Protein AF-A0A3A9KKG0-F1 (afdb_monomer)

Structure (mmCIF, N/CA/C/O backbone):
data_AF-A0A3A9KKG0-F1
#
_entry.id   AF-A0A3A9KKG0-F1
#
loop_
_atom_site.group_PDB
_atom_site.id
_atom_site.type_symbol
_atom_site.label_atom_id
_atom_site.label_alt_id
_atom_site.label_comp_id
_atom_site.label_asym_id
_atom_site.label_entity_id
_atom_site.label_seq_id
_atom_site.pdbx_PDB_ins_code
_atom_site.Cartn_x
_atom_site.Cartn_y
_atom_site.Cartn_z
_atom_site.occupancy
_atom_site.B_iso_or_equiv
_atom_site.auth_seq_id
_atom_site.auth_comp_id
_atom_site.auth_asym_id
_atom_site.auth_atom_id
_atom_site.pdbx_PDB_model_num
ATOM 1 N N . MET A 1 1 ? -7.491 8.968 19.719 1.00 45.66 1 MET A N 1
ATOM 2 C CA . MET A 1 1 ? -8.400 8.413 18.692 1.00 45.66 1 MET A CA 1
ATOM 3 C C . MET A 1 1 ? -7.576 7.545 17.746 1.00 45.66 1 MET A C 1
ATOM 5 O O . MET A 1 1 ? -6.371 7.737 17.734 1.00 45.66 1 MET A O 1
ATOM 9 N N . PHE A 1 2 ? -8.155 6.559 17.050 1.00 56.44 2 PHE A N 1
ATOM 10 C CA . PHE A 1 2 ? -7.453 5.976 15.894 1.00 56.44 2 PHE A CA 1
ATOM 11 C C . PHE A 1 2 ? -7.764 6.881 14.715 1.00 56.44 2 PHE A C 1
ATOM 13 O O . PHE A 1 2 ? -8.899 7.346 14.606 1.00 56.44 2 PHE A O 1
ATOM 20 N N . ASN A 1 3 ? -6.744 7.207 13.931 1.00 64.62 3 ASN A N 1
ATOM 21 C CA . ASN A 1 3 ? -6.848 8.282 12.969 1.00 64.62 3 ASN A CA 1
ATOM 22 C C . ASN A 1 3 ? -7.563 7.790 11.710 1.00 64.62 3 ASN A C 1
ATOM 24 O O . ASN A 1 3 ? -6.925 7.207 10.841 1.00 64.62 3 ASN A O 1
ATOM 28 N N . ILE A 1 4 ? -8.877 8.016 11.612 1.00 75.25 4 ILE A N 1
ATOM 29 C CA . ILE A 1 4 ? -9.633 7.795 10.364 1.00 75.25 4 ILE A CA 1
ATOM 30 C C . ILE A 1 4 ? -8.974 8.572 9.215 1.00 75.25 4 ILE A C 1
ATOM 32 O O . ILE A 1 4 ? -8.913 8.073 8.096 1.00 75.25 4 ILE A O 1
ATOM 36 N N . PHE A 1 5 ? -8.363 9.723 9.517 1.00 71.50 5 PHE A N 1
ATOM 37 C CA . PHE A 1 5 ? -7.564 10.475 8.555 1.00 71.50 5 PHE A CA 1
ATOM 38 C C . PHE A 1 5 ? -6.411 9.664 7.952 1.00 71.50 5 PHE A C 1
ATOM 40 O O . PHE A 1 5 ? -6.094 9.890 6.797 1.00 71.50 5 PHE A O 1
ATOM 47 N N . ALA A 1 6 ? -5.796 8.715 8.670 1.00 75.00 6 ALA A N 1
ATOM 48 C CA . ALA A 1 6 ? -4.741 7.880 8.088 1.00 75.00 6 ALA A CA 1
ATOM 49 C C . ALA A 1 6 ? -5.296 6.986 6.973 1.00 75.00 6 ALA A C 1
ATOM 51 O O . ALA A 1 6 ? -4.702 6.914 5.906 1.00 75.00 6 ALA A O 1
ATOM 52 N N . VAL A 1 7 ? -6.458 6.362 7.192 1.00 83.06 7 VAL A N 1
ATOM 53 C CA . VAL A 1 7 ? -7.129 5.563 6.155 1.00 83.06 7 VAL A CA 1
ATOM 54 C C . VAL A 1 7 ? -7.552 6.443 4.986 1.00 83.06 7 VAL A C 1
ATOM 56 O O . VAL A 1 7 ? -7.294 6.077 3.847 1.00 83.06 7 VAL A O 1
ATOM 59 N N . LEU A 1 8 ? -8.130 7.619 5.253 1.00 82.50 8 LEU A N 1
ATOM 60 C CA . LEU A 1 8 ? -8.523 8.559 4.201 1.00 82.50 8 LEU A CA 1
ATOM 61 C C . LEU A 1 8 ? -7.326 8.998 3.351 1.00 82.50 8 LEU A C 1
ATOM 63 O O . LEU A 1 8 ? -7.415 9.000 2.129 1.00 82.50 8 LEU A O 1
ATOM 67 N N . VAL A 1 9 ? -6.206 9.327 3.999 1.00 81.00 9 VAL A N 1
ATOM 68 C CA . VAL A 1 9 ? -4.948 9.665 3.329 1.00 81.00 9 VAL A CA 1
ATOM 69 C C . VAL A 1 9 ? -4.495 8.516 2.440 1.00 81.00 9 VAL A C 1
ATOM 71 O O . VAL A 1 9 ? -4.224 8.758 1.277 1.00 81.00 9 VAL A O 1
ATOM 74 N N . ILE A 1 10 ? -4.467 7.279 2.940 1.00 84.31 10 ILE A N 1
ATOM 75 C CA . ILE A 1 10 ? -4.008 6.120 2.158 1.00 84.31 10 ILE A CA 1
ATOM 76 C C . ILE A 1 10 ? -4.926 5.855 0.963 1.00 84.31 10 ILE A C 1
ATOM 78 O O . ILE A 1 10 ? -4.438 5.648 -0.142 1.00 84.31 10 ILE A O 1
ATOM 82 N N . VAL A 1 11 ? -6.246 5.893 1.167 1.00 86.94 11 VAL A N 1
ATOM 83 C CA . VAL A 1 11 ? -7.244 5.752 0.095 1.00 86.94 11 VAL A CA 1
ATOM 84 C C . VAL A 1 11 ? -7.009 6.818 -0.975 1.00 86.94 11 VAL A C 1
ATOM 86 O O . VAL A 1 11 ? -6.899 6.484 -2.152 1.00 86.94 11 VAL A O 1
ATOM 89 N N . LEU A 1 12 ? -6.850 8.080 -0.570 1.00 83.06 12 LEU A N 1
ATOM 90 C CA . LEU A 1 12 ? -6.575 9.186 -1.484 1.00 83.06 12 LEU A CA 1
ATOM 91 C C . LEU A 1 12 ? -5.221 9.030 -2.189 1.00 83.06 12 LEU A C 1
ATOM 93 O O . LEU A 1 12 ? -5.125 9.301 -3.379 1.00 83.06 12 LEU A O 1
ATOM 97 N N . THR A 1 13 ? -4.187 8.567 -1.486 1.00 81.38 13 THR A N 1
ATOM 98 C CA . THR A 1 13 ? -2.870 8.277 -2.062 1.00 81.38 13 THR A CA 1
ATOM 99 C C . THR A 1 13 ? -2.978 7.203 -3.134 1.00 81.38 13 THR A C 1
ATOM 101 O O . THR A 1 13 ? -2.468 7.426 -4.223 1.00 81.38 13 THR A O 1
ATOM 104 N N . ILE A 1 14 ? -3.656 6.082 -2.864 1.00 84.69 14 ILE A N 1
ATOM 105 C CA . ILE A 1 14 ? -3.885 5.024 -3.861 1.00 84.69 14 ILE A CA 1
ATOM 106 C C . ILE A 1 14 ? -4.643 5.602 -5.057 1.00 84.69 14 ILE A C 1
ATOM 108 O O . ILE A 1 14 ? -4.215 5.440 -6.189 1.00 84.69 14 ILE A O 1
ATOM 112 N N . PHE A 1 15 ? -5.711 6.362 -4.806 1.00 82.69 15 PHE A N 1
ATOM 113 C CA . PHE A 1 15 ? -6.491 6.991 -5.868 1.00 82.69 15 PHE A CA 1
ATOM 114 C C . PHE A 1 15 ? -5.635 7.904 -6.759 1.00 82.69 15 PHE A C 1
ATOM 116 O O . PHE A 1 15 ? -5.726 7.837 -7.985 1.00 82.69 15 PHE A O 1
ATOM 123 N N . ILE A 1 16 ? -4.791 8.745 -6.155 1.00 75.12 16 ILE A N 1
ATOM 124 C CA . ILE A 1 16 ? -3.871 9.627 -6.879 1.00 75.12 16 ILE A CA 1
ATOM 125 C C . ILE A 1 16 ? -2.845 8.797 -7.654 1.00 75.12 16 ILE A C 1
ATOM 127 O O . ILE A 1 16 ? -2.665 9.041 -8.842 1.00 75.12 16 ILE A O 1
ATOM 131 N N . ALA A 1 17 ? -2.223 7.806 -7.011 1.00 74.69 17 ALA A N 1
ATOM 132 C CA . ALA A 1 17 ? -1.222 6.931 -7.618 1.00 74.69 17 ALA A CA 1
ATOM 133 C C . ALA A 1 17 ? -1.753 6.266 -8.891 1.00 74.69 17 ALA A C 1
ATOM 135 O O . ALA A 1 17 ? -1.119 6.337 -9.941 1.00 74.69 17 ALA A O 1
ATOM 136 N N . SER A 1 18 ? -2.955 5.701 -8.812 1.00 73.19 18 SER A N 1
ATOM 137 C CA . SER A 1 18 ? -3.598 4.994 -9.917 1.00 73.19 18 SER A CA 1
ATOM 138 C C . SER A 1 18 ? -4.138 5.927 -11.000 1.00 73.19 18 SER A C 1
ATOM 140 O O . SER A 1 18 ? -4.262 5.532 -12.156 1.00 73.19 18 SER A O 1
ATOM 142 N N . SER A 1 19 ? -4.422 7.190 -10.662 1.00 67.75 19 SER A N 1
ATOM 143 C CA . SER A 1 19 ? -4.843 8.216 -11.633 1.00 67.75 19 SER A CA 1
ATOM 144 C C . SER A 1 19 ? -3.682 8.752 -12.479 1.00 67.75 19 SER A C 1
ATOM 146 O O . SER A 1 19 ? -3.890 9.297 -13.569 1.00 67.75 19 SER A O 1
ATOM 148 N N . MET A 1 20 ? -2.444 8.587 -12.010 1.00 61.28 20 MET A N 1
ATOM 149 C CA . MET A 1 20 ? -1.224 8.890 -12.757 1.00 61.28 20 MET A CA 1
ATOM 150 C C . MET A 1 20 ? -0.877 7.721 -13.690 1.00 61.28 20 MET A C 1
ATOM 152 O O . MET A 1 20 ? 0.183 7.110 -13.584 1.00 61.28 20 MET A O 1
ATOM 156 N N . GLY A 1 21 ? -1.815 7.366 -14.574 1.00 52.75 21 GLY A N 1
ATOM 157 C CA . GLY A 1 21 ? -1.680 6.236 -15.493 1.00 52.75 21 GLY A CA 1
ATOM 158 C C . GLY A 1 21 ? -0.384 6.308 -16.303 1.00 52.75 21 GLY A C 1
ATOM 159 O O . GLY A 1 21 ? -0.104 7.311 -16.954 1.00 52.75 21 GLY A O 1
ATOM 160 N N . SER A 1 22 ? 0.411 5.239 -16.229 1.00 47.94 22 SER A N 1
ATOM 161 C CA . SER A 1 22 ? 1.691 5.137 -16.928 1.00 47.94 22 SER A CA 1
ATOM 162 C C . SER A 1 22 ? 1.503 4.924 -18.427 1.00 47.94 22 SER A C 1
ATOM 164 O O . SER A 1 22 ? 0.872 3.946 -18.833 1.00 47.94 22 SER A O 1
ATOM 166 N N . GLU A 1 23 ? 2.208 5.728 -19.210 1.00 45.94 23 GLU A N 1
ATOM 167 C CA . GLU A 1 23 ? 2.484 5.509 -20.636 1.00 45.94 23 GLU A CA 1
ATOM 168 C C . GLU A 1 23 ? 3.365 4.263 -20.897 1.00 45.94 23 GLU A C 1
ATOM 170 O O . GLU A 1 23 ? 3.620 3.902 -22.033 1.00 45.94 23 GLU A O 1
ATOM 175 N N . GLN A 1 24 ? 3.815 3.560 -19.848 1.00 43.16 24 GLN A N 1
ATOM 176 C CA . GLN A 1 24 ? 4.772 2.440 -19.928 1.00 43.16 24 GLN A CA 1
ATOM 177 C C . GLN A 1 24 ? 4.223 1.093 -19.407 1.00 43.16 24 GLN A C 1
ATOM 179 O O . GLN A 1 24 ? 4.979 0.210 -19.010 1.00 43.16 24 GLN A O 1
ATOM 184 N N . GLN A 1 25 ? 2.899 0.922 -19.368 1.00 43.38 25 GLN A N 1
ATOM 185 C CA . GLN A 1 25 ? 2.240 -0.386 -19.157 1.00 43.38 25 GLN A CA 1
ATOM 186 C C . GLN A 1 25 ? 1.385 -0.756 -20.371 1.00 43.38 25 GLN A C 1
ATOM 188 O O . GLN A 1 25 ? 0.354 -1.413 -20.237 1.00 43.38 25 GLN A O 1
ATOM 193 N N . ASP A 1 26 ? 1.780 -0.262 -21.539 1.00 47.12 26 ASP A N 1
ATOM 194 C CA . ASP A 1 26 ? 0.989 -0.415 -22.740 1.00 47.12 26 ASP A CA 1
ATOM 195 C C . ASP A 1 26 ? 1.168 -1.822 -23.326 1.00 47.12 26 ASP A C 1
ATOM 197 O O . ASP A 1 26 ? 2.170 -2.137 -23.964 1.00 47.12 26 ASP A O 1
ATOM 201 N N . ILE A 1 27 ? 0.194 -2.687 -23.046 1.00 41.62 27 ILE A N 1
ATOM 202 C CA . ILE A 1 27 ? -0.029 -3.961 -23.744 1.00 41.62 27 ILE A CA 1
ATOM 203 C C . ILE A 1 27 ? -1.166 -3.836 -24.779 1.00 41.62 27 ILE A C 1
ATOM 205 O O . ILE A 1 27 ? -1.563 -4.842 -25.368 1.00 41.62 27 ILE A O 1
ATOM 209 N N . SER A 1 28 ? -1.648 -2.610 -25.061 1.00 44.44 28 SER A N 1
ATOM 210 C CA . SER A 1 28 ? -2.672 -2.330 -26.082 1.00 44.44 28 SER A CA 1
ATOM 211 C C . SER A 1 28 ? -2.364 -2.862 -27.481 1.00 44.44 28 SER A C 1
ATOM 213 O O . SER A 1 28 ? -3.337 -3.249 -28.128 1.00 44.44 28 SER A O 1
ATOM 215 N N . PRO A 1 29 ? -1.105 -3.005 -27.969 1.00 45.69 29 PRO A N 1
ATOM 216 C CA . PRO A 1 29 ? -0.895 -3.581 -29.303 1.00 45.69 29 PRO A CA 1
ATOM 217 C C . PRO A 1 29 ? -1.379 -5.037 -29.458 1.00 45.69 29 PRO A C 1
ATOM 219 O O . PRO A 1 29 ? -1.345 -5.564 -30.564 1.00 45.69 29 PRO A O 1
ATOM 222 N N . ILE A 1 30 ? -1.830 -5.698 -28.382 1.00 42.91 30 ILE A N 1
ATOM 223 C CA . ILE A 1 30 ? -2.367 -7.069 -28.404 1.00 42.91 30 ILE A CA 1
ATOM 224 C C . ILE A 1 30 ? -3.900 -7.107 -28.199 1.00 42.91 30 ILE A C 1
ATOM 226 O O . ILE A 1 30 ? -4.523 -8.127 -28.479 1.00 42.91 30 ILE A O 1
ATOM 230 N N . LEU A 1 31 ? -4.537 -6.021 -27.743 1.00 41.53 31 LEU A N 1
ATOM 231 C CA . LEU A 1 31 ? -5.951 -6.020 -27.320 1.00 41.53 31 LEU A CA 1
ATOM 232 C C . LEU A 1 31 ? -6.877 -5.110 -28.141 1.00 41.53 31 LEU A C 1
ATOM 234 O O . LEU A 1 31 ? -8.064 -5.015 -27.830 1.00 41.53 31 LEU A O 1
ATOM 238 N N . GLU A 1 32 ? -6.387 -4.516 -29.229 1.00 40.75 32 GLU A N 1
ATOM 239 C CA . GLU A 1 32 ? -7.175 -3.642 -30.114 1.00 40.75 32 GLU A CA 1
ATOM 240 C C . GLU A 1 32 ? -8.284 -4.368 -30.916 1.00 40.75 32 GLU A C 1
ATOM 242 O O . GLU A 1 32 ? -8.950 -3.767 -31.7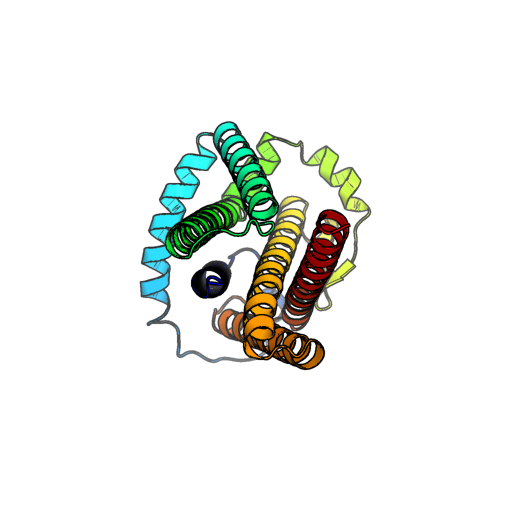54 1.00 40.75 32 GLU A O 1
ATOM 247 N N . GLU A 1 33 ? -8.548 -5.650 -30.635 1.00 45.94 33 GLU A N 1
ATOM 248 C CA . GLU A 1 33 ? -9.638 -6.412 -31.258 1.00 45.94 33 GLU A CA 1
ATOM 249 C C . GLU A 1 33 ? -10.967 -6.359 -30.479 1.00 45.94 33 GLU A C 1
ATOM 251 O O . GLU A 1 33 ? -11.996 -6.765 -31.019 1.00 45.94 33 GLU A O 1
ATOM 256 N N . ILE A 1 34 ? -11.027 -5.855 -29.232 1.00 40.59 34 ILE A N 1
ATOM 257 C CA . ILE A 1 34 ? -12.293 -5.878 -28.472 1.00 40.59 34 ILE A CA 1
ATOM 258 C C . ILE A 1 34 ? -12.534 -4.614 -27.629 1.00 40.59 34 ILE A C 1
ATOM 260 O O . ILE A 1 34 ? -12.062 -4.481 -26.505 1.00 40.59 34 ILE A O 1
ATOM 264 N N . SER A 1 35 ? -13.472 -3.809 -28.136 1.00 37.66 35 SER A N 1
ATOM 265 C CA . SER A 1 35 ? -14.454 -2.994 -27.401 1.00 37.66 35 SER A CA 1
ATOM 266 C C . SER A 1 35 ? -14.177 -1.499 -27.208 1.00 37.66 35 SER A C 1
ATOM 268 O O . SER A 1 35 ? -13.380 -1.054 -26.391 1.00 37.66 35 SER A O 1
ATOM 270 N N . ASP A 1 36 ? -15.040 -0.742 -27.881 1.00 48.78 36 ASP A N 1
ATOM 271 C CA . ASP A 1 36 ? -15.300 0.689 -27.776 1.00 48.78 36 ASP A CA 1
ATOM 272 C C . ASP A 1 36 ? -16.124 1.031 -26.516 1.00 48.78 36 ASP A C 1
ATOM 274 O O . ASP A 1 36 ? -17.134 0.370 -26.238 1.00 48.78 36 ASP A O 1
ATOM 278 N N . ARG A 1 37 ? -15.731 2.075 -25.765 1.00 43.78 37 ARG A N 1
ATOM 279 C CA . ARG A 1 37 ? -16.682 2.918 -25.014 1.00 43.78 37 ARG A CA 1
ATOM 280 C C . ARG A 1 37 ? -16.053 4.189 -24.432 1.00 43.78 37 ARG A C 1
ATOM 282 O O . ARG A 1 37 ? -15.333 4.162 -23.438 1.00 43.78 37 ARG A O 1
ATOM 289 N N . ASN A 1 38 ? -16.464 5.327 -24.984 1.00 46.66 38 ASN A N 1
ATOM 290 C CA . ASN A 1 38 ? -16.212 6.671 -24.464 1.00 46.66 38 ASN A CA 1
ATOM 291 C C . ASN A 1 38 ? -17.416 7.192 -23.664 1.00 46.66 38 ASN A C 1
ATOM 293 O O . ASN A 1 38 ? -18.513 7.245 -24.212 1.00 46.66 38 ASN A O 1
ATOM 297 N N . SER A 1 39 ? -17.206 7.613 -22.406 1.00 40.56 39 SER A N 1
ATOM 298 C CA . SER A 1 39 ? -17.910 8.735 -21.734 1.00 40.56 39 SER A CA 1
ATOM 299 C C . SER A 1 39 ? -17.598 8.753 -20.224 1.00 40.56 39 SER A C 1
ATOM 301 O O . SER A 1 39 ? -18.398 8.295 -19.413 1.00 40.56 39 SER A O 1
ATOM 303 N N . LEU A 1 40 ? -16.405 9.230 -19.831 1.00 44.94 40 LEU A N 1
ATOM 304 C CA . LEU A 1 40 ? -16.050 9.558 -18.427 1.00 44.94 40 LEU A CA 1
ATOM 305 C C . LEU A 1 40 ? -14.772 10.424 -18.299 1.00 44.94 40 LEU A C 1
ATOM 307 O O . LEU A 1 40 ? -14.181 10.537 -17.228 1.00 44.94 40 LEU A O 1
ATOM 311 N N . THR A 1 41 ? -14.320 11.046 -19.388 1.00 55.47 41 THR A N 1
ATOM 312 C CA . THR A 1 41 ? -12.953 11.580 -19.525 1.00 55.47 41 THR A CA 1
ATOM 313 C C . THR A 1 41 ? -12.787 13.050 -19.114 1.00 55.47 41 THR A C 1
ATOM 315 O O . THR A 1 41 ? -11.683 13.464 -18.767 1.00 55.47 41 THR A O 1
ATOM 318 N N . ASN A 1 42 ? -13.865 13.842 -19.075 1.00 45.59 42 ASN A N 1
ATOM 319 C CA . ASN A 1 42 ? -13.753 15.307 -18.968 1.00 45.59 42 ASN A CA 1
ATOM 320 C C . ASN A 1 42 ? -13.769 15.881 -17.538 1.00 45.59 42 ASN A C 1
ATOM 322 O O . ASN A 1 42 ? -13.262 16.976 -17.323 1.00 45.59 42 ASN A O 1
ATOM 326 N N . THR A 1 43 ? -14.319 15.181 -16.543 1.00 51.78 43 THR A N 1
ATOM 327 C CA . THR A 1 43 ? -14.282 15.633 -15.134 1.00 51.78 43 THR A CA 1
ATOM 328 C C . THR A 1 43 ? -13.033 15.150 -14.399 1.00 51.78 43 THR A C 1
ATOM 330 O O . THR A 1 43 ? -12.542 15.826 -13.495 1.00 51.78 43 THR A O 1
ATOM 333 N N . LEU A 1 44 ? -12.480 14.008 -14.815 1.00 53.44 44 LEU A N 1
ATOM 334 C CA . LEU A 1 44 ? -11.262 13.431 -14.246 1.00 53.44 44 LEU A CA 1
ATOM 335 C C . LEU A 1 44 ? -10.000 14.236 -14.607 1.00 53.44 44 LEU A C 1
ATOM 337 O O . LEU A 1 44 ? -9.068 14.322 -13.807 1.00 53.44 44 LEU A O 1
ATOM 341 N N . SER A 1 45 ? -9.969 14.841 -15.796 1.00 53.81 45 SER A N 1
ATOM 342 C CA . SER A 1 45 ? -8.790 15.528 -16.337 1.00 53.81 45 SER A CA 1
ATOM 343 C C . SER A 1 45 ? -8.417 16.800 -15.564 1.00 53.81 45 SER A C 1
ATOM 345 O O . SER A 1 45 ? -7.240 17.038 -15.299 1.00 53.81 45 SER A O 1
ATOM 347 N N . SER A 1 46 ? -9.397 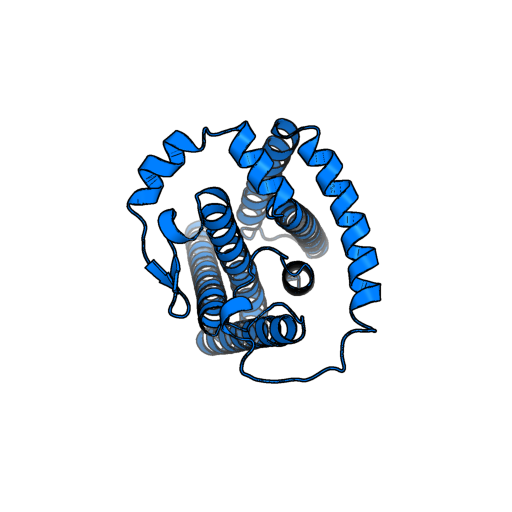17.584 -15.109 1.00 56.03 46 SER A N 1
ATOM 348 C CA . SER A 1 46 ? -9.143 18.830 -14.365 1.00 56.03 46 SER A CA 1
ATOM 349 C C . SER A 1 46 ? -8.520 18.595 -12.983 1.00 56.03 46 SER A C 1
ATOM 351 O O . SER A 1 46 ? -7.629 19.334 -12.567 1.00 56.03 46 SER A O 1
ATOM 353 N N . LEU A 1 47 ? -8.950 17.544 -12.277 1.00 50.75 47 LEU A N 1
ATOM 354 C CA . LEU A 1 47 ? -8.367 17.136 -10.991 1.00 50.75 47 LEU A CA 1
ATOM 355 C C . LEU A 1 47 ? -6.956 16.562 -11.169 1.00 50.75 47 LEU A C 1
ATOM 357 O O . LEU A 1 47 ? -6.067 16.856 -10.367 1.00 50.75 47 LEU A O 1
ATOM 361 N N . LYS A 1 48 ? -6.743 15.797 -12.248 1.00 53.12 48 LYS A N 1
ATOM 362 C CA . LYS A 1 48 ? -5.435 15.244 -12.617 1.00 53.12 48 LYS A CA 1
ATOM 363 C C . LYS A 1 48 ? -4.386 16.349 -12.775 1.00 53.12 48 LYS A C 1
ATOM 365 O O . LYS A 1 48 ? -3.309 16.236 -12.200 1.00 53.12 48 LYS A O 1
ATOM 370 N N . ASN A 1 49 ? -4.728 17.452 -13.441 1.00 61.44 49 ASN A N 1
ATOM 371 C CA . ASN A 1 49 ? -3.789 18.544 -13.726 1.00 61.44 49 ASN A CA 1
ATOM 372 C C . ASN A 1 49 ? -3.265 19.262 -12.466 1.00 61.44 49 ASN A C 1
ATOM 374 O O . ASN A 1 49 ? -2.073 19.546 -12.370 1.00 61.44 49 ASN A O 1
ATOM 378 N N . ILE A 1 50 ? -4.126 19.525 -11.475 1.00 67.56 50 ILE A N 1
ATOM 379 C CA . ILE A 1 50 ? -3.718 20.201 -10.225 1.00 67.56 50 ILE A CA 1
ATOM 380 C C . ILE A 1 50 ? -2.748 19.325 -9.430 1.00 67.56 50 ILE A C 1
ATOM 382 O O . ILE A 1 50 ? -1.713 19.788 -8.950 1.00 67.56 50 ILE A O 1
ATOM 386 N N . VAL A 1 51 ? -3.090 18.044 -9.294 1.00 53.22 51 VAL A N 1
ATOM 387 C CA . VAL A 1 51 ? -2.266 17.074 -8.571 1.00 53.22 51 VAL A CA 1
ATOM 388 C C . VAL A 1 51 ? -0.927 16.883 -9.279 1.00 53.22 51 VAL A C 1
ATOM 390 O O . VAL A 1 51 ? 0.117 16.866 -8.630 1.00 53.22 51 VAL A O 1
ATOM 393 N N . GLN A 1 52 ? -0.940 16.818 -10.609 1.00 59.00 52 GLN A N 1
ATOM 394 C CA . GLN A 1 52 ? 0.259 16.639 -11.415 1.00 59.00 52 GLN A CA 1
ATOM 395 C C . GLN A 1 52 ? 1.253 17.801 -11.257 1.00 59.00 52 GLN A C 1
ATOM 397 O O . GLN A 1 52 ? 2.443 17.546 -11.070 1.00 59.00 52 GLN A O 1
ATOM 402 N N . GLY A 1 53 ? 0.774 19.049 -11.182 1.00 61.72 53 GLY A N 1
ATOM 403 C CA . GLY A 1 53 ? 1.634 20.219 -10.970 1.00 61.72 53 GLY A CA 1
ATOM 404 C C . GLY A 1 53 ? 2.369 20.227 -9.622 1.00 61.72 53 GLY A C 1
ATOM 405 O O . GLY A 1 53 ? 3.548 20.578 -9.562 1.00 61.72 53 GLY A O 1
ATOM 406 N N . ILE A 1 54 ? 1.720 19.795 -8.533 1.00 61.84 54 ILE A N 1
ATOM 407 C CA . ILE A 1 54 ? 2.372 19.679 -7.210 1.00 61.84 54 ILE A CA 1
ATOM 408 C C . ILE A 1 54 ? 3.474 18.614 -7.249 1.00 61.84 54 ILE A C 1
ATOM 410 O O . ILE A 1 54 ? 4.541 18.777 -6.656 1.00 61.84 54 ILE A O 1
ATOM 414 N N . ILE A 1 55 ? 3.218 17.520 -7.962 1.00 51.97 55 ILE A N 1
ATOM 415 C CA . ILE A 1 55 ? 4.133 16.387 -8.041 1.00 51.97 55 ILE A CA 1
ATOM 416 C C . ILE A 1 55 ? 5.368 16.739 -8.874 1.00 51.97 55 ILE A C 1
ATOM 418 O O . ILE A 1 55 ? 6.474 16.416 -8.455 1.00 51.97 55 ILE A O 1
ATOM 422 N N . GLU A 1 56 ? 5.218 17.434 -10.001 1.00 61.44 56 GLU A N 1
ATOM 423 C CA . GLU A 1 56 ? 6.344 17.853 -10.854 1.00 61.44 56 GLU A CA 1
ATOM 424 C C . GLU A 1 56 ? 7.338 18.772 -10.124 1.00 61.44 56 GLU A C 1
ATOM 426 O O . GLU A 1 56 ? 8.553 18.589 -10.233 1.00 61.44 56 GLU A O 1
ATOM 431 N N . HIS A 1 57 ? 6.846 19.691 -9.290 1.00 69.81 57 HIS A N 1
ATOM 432 C CA . HIS A 1 57 ? 7.709 20.519 -8.438 1.00 69.81 57 HIS A CA 1
ATOM 433 C C . HIS A 1 57 ? 8.481 19.683 -7.404 1.00 69.81 57 HIS A C 1
ATOM 435 O O . HIS A 1 57 ? 9.637 19.972 -7.101 1.00 69.81 57 HIS A O 1
ATOM 441 N N . GLY A 1 58 ? 7.868 18.622 -6.873 1.00 62.12 58 GLY A N 1
ATOM 442 C CA . GLY A 1 58 ? 8.549 17.683 -5.980 1.00 62.12 58 GLY A CA 1
ATOM 443 C C . GLY A 1 58 ? 9.601 16.826 -6.693 1.00 62.12 58 GLY A C 1
ATOM 444 O O . GLY A 1 58 ? 10.678 16.600 -6.144 1.00 62.12 58 GLY A O 1
ATOM 445 N N . VAL A 1 59 ? 9.311 16.375 -7.919 1.00 57.47 59 VAL A N 1
ATOM 446 C CA . VAL A 1 59 ? 10.222 15.563 -8.747 1.00 57.47 59 VAL A CA 1
ATOM 447 C C . VAL A 1 59 ? 11.484 16.345 -9.079 1.00 57.47 59 VAL A C 1
ATOM 449 O O . VAL A 1 59 ? 12.576 15.882 -8.769 1.00 57.47 59 VAL A O 1
ATOM 452 N N . THR A 1 60 ? 11.336 17.547 -9.637 1.00 66.56 60 THR A N 1
ATOM 453 C CA . THR A 1 60 ? 12.464 18.400 -10.057 1.00 66.56 60 THR A CA 1
ATOM 454 C C . THR A 1 60 ? 13.414 18.741 -8.907 1.00 66.56 60 THR A C 1
ATOM 456 O O . THR A 1 60 ? 14.628 18.812 -9.094 1.00 66.56 60 THR A O 1
ATOM 459 N N . PHE A 1 61 ? 12.889 18.883 -7.689 1.00 65.69 61 PHE A N 1
ATOM 460 C CA . PHE A 1 61 ? 13.706 19.077 -6.494 1.00 65.69 61 PHE A CA 1
ATOM 461 C C . PHE A 1 61 ? 14.546 17.837 -6.128 1.00 65.69 61 PHE A C 1
ATOM 463 O O . PHE A 1 61 ? 15.697 17.970 -5.705 1.00 65.69 61 PHE A O 1
ATOM 470 N N . ILE A 1 62 ? 13.989 16.632 -6.289 1.00 58.97 62 ILE A N 1
ATOM 471 C CA . ILE A 1 62 ? 14.643 15.364 -5.926 1.00 58.97 62 ILE A CA 1
ATOM 472 C C . ILE A 1 62 ? 15.640 14.920 -6.995 1.00 58.97 62 ILE A C 1
ATOM 474 O O . ILE A 1 62 ? 16.748 14.512 -6.643 1.00 58.97 62 ILE A O 1
ATOM 478 N N . THR A 1 63 ? 15.282 15.019 -8.277 1.00 56.94 63 THR A N 1
ATOM 479 C CA . THR A 1 63 ? 16.179 14.671 -9.391 1.00 56.94 63 THR A CA 1
ATOM 480 C C . THR A 1 63 ? 17.405 15.580 -9.414 1.00 56.94 63 THR A C 1
ATOM 482 O O . THR A 1 63 ? 18.512 15.118 -9.678 1.00 56.94 63 THR A O 1
ATOM 485 N N . GLY A 1 64 ? 17.253 16.843 -8.996 1.00 68.50 64 GLY A N 1
ATOM 486 C CA . GLY A 1 64 ? 18.374 17.760 -8.801 1.00 68.50 64 GLY A CA 1
ATOM 487 C C . GLY A 1 64 ? 19.348 17.364 -7.680 1.00 68.50 64 GLY A C 1
ATOM 488 O O . GLY A 1 64 ? 20.498 17.793 -7.718 1.00 68.50 64 GLY A O 1
ATOM 489 N N . ASN A 1 65 ? 18.933 16.566 -6.681 1.00 70.81 65 ASN A N 1
ATOM 490 C CA . ASN A 1 65 ? 19.761 16.190 -5.521 1.00 70.81 65 ASN A CA 1
ATOM 491 C C . ASN A 1 65 ? 19.429 14.776 -4.974 1.00 70.81 65 ASN A C 1
ATOM 493 O O . ASN A 1 65 ? 18.860 14.642 -3.881 1.00 70.81 65 ASN A O 1
ATOM 497 N N . PRO A 1 66 ? 19.836 13.693 -5.663 1.00 59.97 66 PRO A N 1
ATOM 498 C CA . PRO A 1 66 ? 19.415 12.322 -5.342 1.00 59.97 66 PRO A CA 1
ATOM 499 C C . PRO A 1 66 ? 19.863 11.827 -3.953 1.00 59.97 66 PRO A C 1
ATOM 501 O O . PRO A 1 66 ? 19.114 11.132 -3.264 1.00 59.97 66 PRO A O 1
ATOM 504 N N . LEU A 1 67 ? 21.051 12.232 -3.482 1.00 62.34 67 LEU A N 1
ATOM 505 C CA . LEU A 1 67 ? 21.540 11.920 -2.126 1.00 62.34 67 LEU A CA 1
ATOM 506 C C . LEU A 1 67 ? 20.671 12.547 -1.029 1.00 62.34 67 LEU A C 1
ATOM 508 O O . LEU A 1 67 ? 20.426 11.932 0.010 1.00 62.34 67 LEU A O 1
ATOM 512 N N . LEU A 1 68 ? 20.189 13.765 -1.271 1.00 67.38 68 LEU A N 1
ATOM 513 C CA . LEU A 1 68 ? 19.349 14.509 -0.339 1.00 67.38 68 LEU A CA 1
ATOM 514 C C . LEU A 1 68 ? 17.956 13.868 -0.270 1.00 67.38 68 LEU A C 1
ATOM 516 O O . LEU A 1 68 ? 17.431 13.673 0.825 1.00 67.38 68 LEU A O 1
ATOM 520 N N . GLY A 1 69 ? 17.424 13.410 -1.409 1.00 63.66 69 GLY A N 1
ATOM 521 C CA . GLY A 1 69 ? 16.210 12.591 -1.470 1.00 63.66 69 GLY A CA 1
ATOM 522 C C . GLY A 1 69 ? 16.319 11.284 -0.672 1.00 63.66 69 GLY A C 1
ATOM 523 O O . GLY A 1 69 ? 15.429 10.967 0.118 1.00 63.66 69 GLY A O 1
ATOM 524 N N . PHE A 1 70 ? 17.431 10.552 -0.801 1.00 59.94 70 PHE A N 1
ATOM 525 C CA . PHE A 1 70 ? 17.651 9.300 -0.062 1.00 59.94 70 PHE A CA 1
ATOM 526 C C . PHE A 1 70 ? 17.822 9.507 1.455 1.00 59.94 70 PHE A C 1
ATOM 528 O O . PHE A 1 70 ? 17.294 8.735 2.262 1.00 59.94 70 PHE A O 1
ATOM 535 N N . LEU A 1 71 ? 18.529 10.564 1.867 1.00 68.06 71 LEU A N 1
ATOM 536 C CA . LEU A 1 71 ? 18.665 10.945 3.278 1.00 68.06 71 LEU A CA 1
ATOM 537 C C . LEU A 1 71 ? 17.319 11.340 3.887 1.00 68.06 71 LEU A C 1
ATOM 539 O O . LEU A 1 71 ? 16.982 10.893 4.984 1.00 68.06 71 LEU A O 1
ATOM 543 N N . VAL A 1 72 ? 16.527 12.125 3.155 1.00 66.56 72 VAL A N 1
ATOM 544 C CA . VAL A 1 72 ? 15.161 12.489 3.542 1.00 66.56 72 VAL A CA 1
ATOM 545 C C . VAL A 1 72 ? 14.301 11.230 3.686 1.00 66.56 72 VAL A C 1
ATOM 547 O O . VAL A 1 72 ? 13.644 11.082 4.714 1.00 66.56 72 VAL A O 1
ATOM 550 N N . PHE A 1 73 ? 14.385 10.271 2.757 1.00 60.91 73 PHE A N 1
ATOM 551 C CA . PHE A 1 73 ? 13.683 8.981 2.829 1.00 60.91 73 PHE A CA 1
ATOM 552 C C . PHE A 1 73 ? 14.076 8.144 4.052 1.00 60.91 73 PHE A C 1
ATOM 554 O O . PHE A 1 73 ? 13.206 7.658 4.774 1.00 60.91 73 PHE A O 1
ATOM 561 N N . SER A 1 74 ? 15.375 8.002 4.319 1.00 62.91 74 SER A N 1
ATOM 562 C CA . SER A 1 74 ? 15.880 7.209 5.447 1.00 62.91 74 SER A CA 1
ATOM 563 C C . SER A 1 74 ? 15.506 7.839 6.790 1.00 62.91 74 SER A C 1
ATOM 565 O O . SER A 1 74 ? 15.049 7.144 7.699 1.00 62.91 74 SER A O 1
ATOM 567 N N . CYS A 1 75 ? 15.609 9.167 6.902 1.00 68.12 75 CYS A N 1
ATOM 568 C CA . CYS A 1 75 ? 15.150 9.913 8.073 1.00 68.12 75 CYS A CA 1
ATOM 569 C C . CYS A 1 75 ? 13.627 9.836 8.241 1.00 68.12 75 CYS A C 1
ATOM 571 O O . CYS A 1 75 ? 13.151 9.662 9.364 1.00 68.12 75 CYS A O 1
ATOM 573 N N . LEU A 1 76 ? 12.857 9.913 7.148 1.00 61.06 76 LEU A N 1
ATOM 574 C CA . LEU A 1 76 ? 11.403 9.767 7.177 1.00 61.06 76 LEU A CA 1
ATOM 575 C C . LEU A 1 76 ? 11.007 8.348 7.631 1.00 61.06 76 LEU A C 1
ATOM 577 O O . LEU A 1 76 ? 10.246 8.185 8.581 1.00 61.06 76 LEU A O 1
ATOM 581 N N . GLY A 1 77 ? 11.570 7.304 7.026 1.00 58.84 77 GLY A N 1
ATOM 582 C CA . GLY A 1 77 ? 11.299 5.910 7.389 1.00 58.84 77 GLY A CA 1
ATOM 583 C C . GLY A 1 77 ? 11.666 5.590 8.842 1.00 58.84 77 GLY A C 1
ATOM 584 O O . GLY A 1 77 ? 10.859 5.010 9.573 1.00 58.84 77 GLY A O 1
ATOM 585 N N . LEU A 1 78 ? 12.838 6.045 9.303 1.00 65.88 78 LEU A N 1
ATOM 586 C CA . LEU A 1 78 ? 13.274 5.889 10.693 1.00 65.88 78 LEU A CA 1
ATOM 587 C C . LEU A 1 78 ? 12.326 6.613 11.658 1.00 65.88 78 LEU A C 1
ATOM 589 O O . LEU A 1 78 ? 11.956 6.065 12.693 1.00 65.88 78 LEU A O 1
ATOM 593 N N . CYS A 1 79 ? 11.867 7.812 11.311 1.00 57.59 79 CYS A N 1
ATOM 594 C CA . CYS A 1 79 ? 10.877 8.532 12.104 1.00 57.59 79 CYS A CA 1
ATOM 595 C C . CYS A 1 79 ? 9.495 7.846 12.085 1.00 57.59 79 CYS A C 1
ATOM 597 O O . CYS A 1 79 ? 8.862 7.808 13.141 1.00 57.59 79 CYS A O 1
ATOM 599 N N . VAL A 1 80 ? 9.047 7.223 10.976 1.00 56.25 80 VAL A N 1
ATOM 600 C CA . VAL A 1 80 ? 7.805 6.406 10.950 1.00 56.25 80 VAL A CA 1
ATOM 601 C C . VAL A 1 80 ? 7.971 5.284 11.964 1.00 56.25 80 VAL A C 1
ATOM 603 O O . VAL A 1 80 ? 7.124 5.107 12.838 1.00 56.25 80 VAL A O 1
ATOM 606 N N . PHE A 1 81 ? 9.083 4.554 11.867 1.00 59.28 81 PHE A N 1
ATOM 607 C CA . PHE A 1 81 ? 9.397 3.420 12.724 1.00 59.28 81 PHE A CA 1
ATOM 608 C C . PHE A 1 81 ? 9.447 3.829 14.201 1.00 59.28 81 PHE A C 1
ATOM 610 O O . PHE A 1 81 ? 8.800 3.203 15.040 1.00 59.28 81 PHE A O 1
ATOM 617 N N . LEU A 1 82 ? 10.132 4.928 14.526 1.00 60.59 82 LEU A N 1
ATOM 618 C CA . LEU A 1 82 ? 10.254 5.439 15.890 1.00 60.59 82 LEU A CA 1
ATOM 619 C C . LEU A 1 82 ? 8.922 5.957 16.442 1.00 60.59 82 LEU A C 1
ATOM 621 O O . LEU A 1 82 ? 8.602 5.676 17.596 1.00 60.59 82 LEU A O 1
ATOM 625 N N . VAL A 1 83 ? 8.118 6.677 15.656 1.00 56.97 83 VAL A N 1
ATOM 626 C CA . VAL A 1 83 ? 6.792 7.152 16.089 1.00 56.97 83 VAL A CA 1
ATOM 627 C C . VAL A 1 83 ? 5.836 5.972 16.261 1.00 56.97 83 VAL A C 1
ATOM 629 O O . VAL A 1 83 ? 5.144 5.891 17.276 1.00 56.97 83 VAL A O 1
ATOM 632 N N . PHE A 1 84 ? 5.835 5.017 15.330 1.00 53.97 84 PHE A N 1
ATOM 633 C CA . PHE A 1 84 ? 5.042 3.792 15.407 1.00 53.97 84 PHE A CA 1
ATOM 634 C C . PHE A 1 84 ? 5.401 2.957 16.642 1.00 53.97 84 PHE A C 1
ATOM 636 O O . PHE A 1 84 ? 4.516 2.548 17.398 1.00 53.97 84 PHE A O 1
ATOM 643 N N . TYR A 1 85 ? 6.697 2.772 16.902 1.00 53.09 85 TYR A N 1
ATOM 644 C CA . TYR A 1 85 ? 7.192 2.031 18.059 1.00 53.09 85 TYR A CA 1
ATOM 645 C C . TYR A 1 85 ? 6.912 2.770 19.378 1.00 53.09 85 TYR A C 1
ATOM 647 O O . TYR A 1 85 ? 6.485 2.172 20.367 1.00 53.09 85 TYR A O 1
ATOM 655 N N . ARG A 1 86 ? 7.055 4.102 19.399 1.00 53.25 86 ARG A N 1
ATOM 656 C CA . ARG A 1 86 ? 6.816 4.938 20.589 1.00 53.25 86 ARG A CA 1
ATOM 657 C C . ARG A 1 86 ? 5.329 5.177 20.887 1.00 53.25 86 ARG A C 1
ATOM 659 O O . ARG A 1 86 ? 5.001 5.636 21.980 1.00 53.25 86 ARG A O 1
ATOM 666 N N . LEU A 1 87 ? 4.428 4.814 19.972 1.00 49.03 87 LEU A N 1
ATOM 667 C CA . LEU A 1 87 ? 2.980 4.719 20.206 1.00 49.03 87 LEU A CA 1
ATOM 668 C C . LEU A 1 87 ? 2.560 3.414 20.912 1.00 49.03 87 LEU A C 1
ATOM 670 O O . LEU A 1 87 ? 1.361 3.184 21.113 1.00 49.03 87 LEU A O 1
ATOM 674 N N . ALA A 1 88 ? 3.513 2.583 21.354 1.00 47.28 88 ALA A N 1
ATOM 675 C CA . ALA A 1 88 ? 3.260 1.593 22.395 1.00 47.28 88 ALA A CA 1
ATOM 676 C C . ALA A 1 88 ? 2.609 2.293 23.607 1.00 47.28 88 ALA A C 1
ATOM 678 O O . ALA A 1 88 ? 3.108 3.321 24.073 1.00 47.28 88 ALA A O 1
ATOM 679 N N . PRO A 1 89 ? 1.469 1.794 24.113 1.00 45.91 89 PRO A N 1
ATOM 680 C CA . PRO A 1 89 ? 0.614 2.567 24.998 1.00 45.91 89 PRO A CA 1
ATOM 681 C C . PRO A 1 89 ? 1.339 2.872 26.315 1.00 45.91 89 PRO A C 1
ATOM 683 O O . PRO A 1 89 ? 1.505 2.002 27.171 1.00 45.91 89 PRO A O 1
ATOM 686 N N . LYS A 1 90 ? 1.742 4.133 26.499 1.00 49.75 90 LYS A N 1
ATOM 687 C CA . LYS A 1 90 ? 1.798 4.750 27.826 1.00 49.75 90 LYS A CA 1
ATOM 688 C C . LYS A 1 90 ? 0.415 5.319 28.135 1.00 49.75 90 LYS A C 1
ATOM 690 O O . LYS A 1 90 ? -0.315 5.733 27.234 1.00 49.75 90 LYS A O 1
ATOM 695 N N . LYS A 1 91 ? 0.039 5.285 29.413 1.00 47.47 91 LYS A N 1
ATOM 696 C CA . LYS A 1 91 ? -1.229 5.783 29.964 1.00 47.47 91 LYS A CA 1
ATOM 697 C C . LYS A 1 91 ? -1.267 7.320 29.835 1.00 47.47 91 LYS A C 1
ATOM 699 O O . LYS A 1 91 ? -1.080 8.028 30.811 1.00 47.47 91 LYS A O 1
ATOM 704 N N . GLU A 1 92 ? -1.396 7.839 28.615 1.00 54.19 92 GLU A N 1
ATOM 705 C CA . GLU A 1 92 ? -1.376 9.277 28.317 1.00 54.19 92 GLU A CA 1
ATOM 706 C C . GLU A 1 92 ? -2.789 9.837 28.093 1.00 54.19 92 GLU A C 1
ATOM 708 O O . GLU A 1 92 ? -3.607 9.252 27.376 1.00 54.19 92 GLU A O 1
ATOM 713 N N . GLN A 1 93 ? -3.048 10.992 28.716 1.00 51.19 93 GLN A N 1
ATOM 714 C CA . GLN A 1 93 ? -4.298 11.759 28.666 1.00 51.19 93 GLN A CA 1
ATOM 715 C C . GLN A 1 93 ? -4.650 12.294 27.262 1.00 51.19 93 GLN A C 1
ATOM 717 O O . GLN A 1 93 ? -3.789 12.505 26.403 1.00 51.19 93 GLN A O 1
ATOM 722 N N . GLY A 1 94 ? -5.953 12.535 27.059 1.00 55.94 94 GLY A N 1
ATOM 723 C CA . GLY A 1 94 ? -6.631 12.670 25.762 1.00 55.94 94 GLY A CA 1
ATOM 724 C C . GLY A 1 94 ? -6.044 13.670 24.760 1.00 55.94 94 GLY A C 1
ATOM 725 O O . GLY A 1 94 ? -5.931 13.317 23.590 1.00 55.94 94 GLY A O 1
ATOM 726 N N . SER A 1 95 ? -5.613 14.863 25.187 1.00 53.69 95 SER A N 1
ATOM 727 C CA . SER A 1 95 ? -5.096 15.893 24.262 1.00 53.69 95 SER A CA 1
ATOM 728 C C . SER A 1 95 ? -3.730 15.517 23.658 1.00 53.69 95 SER A C 1
ATOM 730 O O . SER A 1 95 ? -3.556 15.519 22.439 1.00 53.69 95 SER A O 1
ATOM 732 N N . LYS A 1 96 ? -2.788 15.034 24.484 1.00 61.12 96 LYS A N 1
ATOM 733 C CA . LYS A 1 96 ? -1.452 14.595 24.028 1.00 61.12 96 LYS A CA 1
ATOM 734 C C . LYS A 1 96 ? -1.525 13.395 23.077 1.00 61.12 96 LYS A C 1
ATOM 736 O O . LYS A 1 96 ? -0.742 13.297 22.134 1.00 61.12 96 LYS A O 1
ATOM 741 N N . LYS A 1 97 ? -2.500 12.504 23.283 1.00 62.91 97 LYS A N 1
ATOM 742 C CA . LYS A 1 97 ? -2.752 11.351 22.406 1.00 62.91 97 LYS A CA 1
ATOM 743 C C . LYS A 1 97 ? -3.298 11.765 21.036 1.00 62.91 97 LYS A C 1
ATOM 745 O O . LYS A 1 97 ? -2.948 11.146 20.034 1.00 62.91 97 LYS A O 1
ATOM 750 N N . THR A 1 98 ? -4.152 12.785 20.987 1.00 60.00 98 THR A N 1
ATOM 751 C CA . THR A 1 98 ? -4.704 13.312 19.731 1.00 60.00 98 THR A CA 1
ATOM 752 C C . THR A 1 98 ? -3.630 14.029 18.916 1.00 60.00 98 THR A C 1
ATOM 754 O O . THR A 1 98 ? -3.492 13.732 17.734 1.00 60.00 98 THR A O 1
ATOM 757 N N . ILE A 1 99 ? -2.790 14.852 19.552 1.00 65.19 99 ILE A N 1
ATOM 758 C CA . ILE A 1 99 ? -1.677 15.549 18.883 1.00 65.19 99 ILE A CA 1
ATOM 759 C C . ILE A 1 99 ? -0.676 14.552 18.278 1.00 65.19 99 ILE A C 1
ATOM 761 O O . ILE A 1 99 ? -0.326 14.665 17.107 1.00 65.19 99 ILE A O 1
ATOM 765 N N . LYS A 1 100 ? -0.266 13.514 19.024 1.00 65.31 100 LYS A N 1
ATOM 766 C CA . LYS A 1 100 ? 0.640 12.473 18.496 1.00 65.31 100 LYS A CA 1
ATOM 767 C C . LYS A 1 100 ? 0.039 11.698 17.321 1.00 65.31 100 LYS A C 1
ATOM 769 O O . LYS A 1 100 ? 0.746 11.377 16.373 1.00 65.31 100 LYS A O 1
ATOM 774 N N . SER A 1 101 ? -1.260 11.406 17.380 1.00 63.66 101 SER A N 1
ATOM 775 C CA . SER A 1 101 ? -1.981 10.755 16.281 1.00 63.66 101 SER A CA 1
ATOM 776 C C . SER A 1 101 ? -2.030 11.641 15.037 1.00 63.66 101 SER A C 1
ATOM 778 O O . SER A 1 101 ? -1.850 11.143 13.930 1.00 63.66 101 SER A O 1
ATOM 780 N N . PHE A 1 102 ? -2.269 12.940 15.218 1.00 65.38 102 PHE A N 1
ATOM 781 C CA . PHE A 1 102 ? -2.297 13.912 14.132 1.00 65.38 102 PHE A CA 1
ATOM 782 C C . PHE A 1 102 ? -0.925 14.048 13.462 1.00 65.38 102 PHE A C 1
ATOM 784 O O . PHE A 1 102 ? -0.832 13.913 12.245 1.00 65.38 102 PHE A O 1
ATOM 791 N N . LEU A 1 103 ? 0.143 14.197 14.255 1.00 67.25 103 LEU A N 1
ATOM 792 C CA . LEU A 1 103 ? 1.519 14.249 13.753 1.00 67.25 103 LEU A CA 1
ATOM 793 C C . LEU A 1 103 ? 1.899 12.985 12.977 1.00 67.25 103 LEU A C 1
ATOM 795 O O . LEU A 1 103 ? 2.452 13.097 11.890 1.00 67.25 103 LEU A O 1
ATOM 799 N N . LEU A 1 104 ? 1.549 11.794 13.482 1.00 70.38 104 LEU A N 1
ATOM 800 C CA . LEU A 1 104 ? 1.773 10.541 12.753 1.00 70.38 104 LEU A CA 1
ATOM 801 C C . LEU A 1 104 ? 1.079 10.554 11.386 1.00 70.38 104 LEU A C 1
ATOM 803 O O . LEU A 1 104 ? 1.651 10.087 10.411 1.00 70.38 104 LEU A O 1
ATOM 807 N N . THR A 1 105 ? -0.152 11.052 11.304 1.00 65.31 105 THR A N 1
ATOM 808 C CA . THR A 1 105 ? -0.899 11.046 10.042 1.00 65.31 105 THR A CA 1
ATOM 809 C C . THR A 1 105 ? -0.403 12.087 9.055 1.00 65.31 105 THR A C 1
ATOM 811 O O . THR A 1 105 ? -0.315 11.768 7.876 1.00 65.31 105 THR A O 1
ATOM 814 N N . MET A 1 106 ? -0.012 13.278 9.511 1.00 66.25 106 MET A N 1
ATOM 815 C CA . MET A 1 106 ? 0.675 14.249 8.652 1.00 66.25 106 MET A CA 1
ATOM 816 C C . MET A 1 106 ? 1.984 13.681 8.124 1.00 66.25 106 MET A C 1
ATOM 818 O O . MET A 1 106 ? 2.282 13.766 6.941 1.00 66.25 106 MET A O 1
ATOM 822 N N . PHE A 1 107 ? 2.735 13.024 8.994 1.00 72.50 107 PHE A N 1
ATOM 823 C CA . PHE A 1 107 ? 3.986 12.405 8.617 1.00 72.50 107 PHE A CA 1
ATOM 824 C C . PHE A 1 107 ? 3.809 11.259 7.616 1.00 72.50 107 PHE A C 1
ATOM 826 O O . PHE A 1 107 ? 4.510 11.202 6.612 1.00 72.50 107 PHE A O 1
ATOM 833 N N . LEU A 1 108 ? 2.830 10.383 7.856 1.00 70.88 108 LEU A N 1
ATOM 834 C CA . LEU A 1 108 ? 2.462 9.319 6.930 1.00 70.88 108 LEU A CA 1
ATOM 835 C C . LEU A 1 108 ? 2.029 9.895 5.577 1.00 70.88 108 LEU A C 1
ATOM 837 O O . LEU A 1 108 ? 2.439 9.373 4.551 1.00 70.88 108 LEU A O 1
ATOM 841 N N . PHE A 1 109 ? 1.259 10.984 5.572 1.00 70.06 109 PHE A N 1
ATOM 842 C CA . PHE A 1 109 ? 0.867 11.686 4.353 1.00 70.06 109 PHE A CA 1
ATOM 843 C C . PHE A 1 109 ? 2.083 12.172 3.553 1.00 70.06 109 PHE A C 1
ATOM 845 O O . PHE A 1 109 ? 2.183 11.862 2.371 1.00 70.06 109 PHE A O 1
ATOM 852 N N . PHE A 1 110 ? 3.038 12.860 4.188 1.00 67.12 110 PHE A N 1
ATOM 853 C CA . PHE A 1 110 ? 4.251 13.323 3.503 1.00 67.12 110 PHE A CA 1
ATOM 854 C C . PHE A 1 110 ? 5.150 12.171 3.043 1.00 67.12 110 PHE A C 1
ATOM 856 O O . PHE A 1 110 ? 5.690 12.231 1.942 1.00 67.12 110 PHE A O 1
ATOM 863 N N . PHE A 1 111 ? 5.280 11.108 3.842 1.00 75.19 111 PHE A N 1
ATOM 864 C CA . PHE A 1 111 ? 6.015 9.906 3.445 1.00 75.19 111 PHE A CA 1
ATOM 865 C C . PHE A 1 111 ? 5.382 9.237 2.221 1.00 75.19 111 PHE A C 1
ATOM 867 O O . PHE A 1 111 ? 6.090 8.885 1.285 1.00 75.19 111 PHE A O 1
ATOM 874 N N . LEU A 1 112 ? 4.055 9.102 2.204 1.00 71.50 112 LEU A N 1
ATOM 875 C CA . LEU A 1 112 ? 3.314 8.533 1.083 1.00 71.50 112 LEU A CA 1
ATOM 876 C C . LEU A 1 112 ? 3.404 9.415 -0.166 1.00 71.50 112 LEU A C 1
ATOM 878 O O . LEU A 1 112 ? 3.643 8.896 -1.249 1.00 71.50 112 LEU A O 1
ATOM 882 N N . LEU A 1 113 ? 3.282 10.737 -0.022 1.00 68.31 113 LEU A N 1
ATOM 883 C CA . LEU A 1 113 ? 3.444 11.685 -1.126 1.00 68.31 113 LEU A CA 1
ATOM 884 C C . LEU A 1 113 ? 4.853 11.606 -1.731 1.00 68.31 113 LEU A C 1
ATOM 886 O O . LEU A 1 113 ? 5.005 11.535 -2.947 1.00 68.31 113 LEU A O 1
ATOM 890 N N . PHE A 1 114 ? 5.881 11.565 -0.882 1.00 68.94 114 PHE A N 1
ATOM 891 C CA . PHE A 1 114 ? 7.261 11.370 -1.317 1.00 68.94 114 PHE A CA 1
ATOM 892 C C . PHE A 1 114 ? 7.451 10.015 -2.005 1.00 68.94 114 PHE A C 1
ATOM 894 O O . PHE A 1 114 ? 8.080 9.936 -3.056 1.00 68.94 114 PHE A O 1
ATOM 901 N N . PHE A 1 115 ? 6.887 8.948 -1.439 1.00 72.19 115 PHE A N 1
ATOM 902 C CA . PHE A 1 115 ? 6.951 7.613 -2.021 1.00 72.19 115 PHE A CA 1
ATOM 903 C C . PHE A 1 115 ? 6.328 7.576 -3.423 1.00 72.19 115 PHE A C 1
ATOM 905 O O . PHE A 1 115 ? 6.929 7.006 -4.329 1.00 72.19 115 PHE A O 1
ATOM 912 N N . LEU A 1 116 ? 5.196 8.257 -3.641 1.00 68.50 116 LEU A N 1
ATOM 913 C CA . LEU A 1 116 ? 4.607 8.408 -4.977 1.00 68.50 116 LEU A CA 1
ATOM 914 C C . LEU A 1 116 ? 5.546 9.116 -5.956 1.00 68.50 116 LEU A C 1
ATOM 916 O O . LEU A 1 116 ? 5.669 8.684 -7.098 1.00 68.50 116 LEU A O 1
ATOM 920 N N . ILE A 1 117 ? 6.232 10.171 -5.511 1.00 65.81 117 ILE A N 1
ATOM 921 C CA . ILE A 1 117 ? 7.211 10.891 -6.335 1.00 65.81 117 ILE A CA 1
ATOM 922 C C . ILE A 1 117 ? 8.400 9.987 -6.698 1.00 65.81 117 ILE A C 1
ATOM 924 O O . ILE A 1 117 ? 8.837 9.978 -7.848 1.00 65.81 117 ILE A O 1
ATOM 928 N N . ALA A 1 118 ? 8.905 9.209 -5.739 1.00 66.56 118 ALA A N 1
ATOM 929 C CA . ALA A 1 118 ? 10.042 8.312 -5.939 1.00 66.56 118 ALA A CA 1
ATOM 930 C C . ALA A 1 118 ? 9.717 7.124 -6.863 1.00 66.56 118 ALA A C 1
ATOM 932 O O . ALA A 1 118 ? 10.587 6.655 -7.591 1.00 66.56 118 ALA A O 1
ATOM 933 N N . VAL A 1 119 ? 8.468 6.648 -6.847 1.00 66.94 119 VAL A N 1
ATOM 934 C CA . VAL A 1 119 ? 7.985 5.534 -7.682 1.00 66.94 119 VAL A CA 1
ATOM 935 C C . VAL A 1 119 ? 7.649 5.981 -9.118 1.00 66.94 119 VAL A C 1
ATOM 937 O O . VAL A 1 119 ? 7.359 5.138 -9.969 1.00 66.94 119 VAL A O 1
ATOM 940 N N . ARG A 1 120 ? 7.724 7.285 -9.440 1.00 68.31 120 ARG A N 1
ATOM 941 C CA . ARG A 1 120 ? 7.552 7.762 -10.823 1.00 68.31 120 ARG A CA 1
ATOM 942 C C . ARG A 1 120 ? 8.591 7.146 -11.753 1.00 68.31 120 ARG A C 1
ATOM 944 O O . ARG A 1 120 ? 9.754 7.004 -11.388 1.00 68.31 120 ARG A O 1
ATOM 951 N N . SER A 1 121 ? 8.146 6.836 -12.970 1.00 62.91 121 SER A N 1
ATOM 952 C CA . SER A 1 121 ? 8.945 6.227 -14.039 1.00 62.91 121 SER A CA 1
ATOM 953 C C . SER A 1 121 ? 10.308 6.896 -14.206 1.00 62.91 121 SER A C 1
ATOM 955 O O . SER A 1 121 ? 11.332 6.255 -13.997 1.00 62.91 121 SER A O 1
ATOM 957 N N . GLU A 1 122 ? 10.294 8.197 -14.482 1.00 65.94 122 GLU A N 1
ATOM 958 C CA . GLU A 1 122 ? 11.468 9.035 -14.750 1.00 65.94 122 GLU A CA 1
ATOM 959 C C . GLU A 1 122 ? 12.410 9.105 -13.541 1.00 65.94 122 GLU A C 1
ATOM 961 O O . GLU A 1 122 ? 13.588 8.777 -13.641 1.00 65.94 122 GLU A O 1
ATOM 966 N N . THR A 1 123 ? 11.882 9.433 -12.357 1.00 66.50 123 THR A N 1
ATOM 967 C CA . THR A 1 123 ? 12.684 9.529 -11.128 1.00 66.50 123 THR A CA 1
ATOM 968 C C . THR A 1 123 ? 13.320 8.188 -10.760 1.00 66.50 123 THR A C 1
ATOM 970 O O . THR A 1 123 ? 14.474 8.127 -10.338 1.00 66.50 123 THR A O 1
ATOM 973 N N . SER A 1 124 ? 12.567 7.092 -10.890 1.00 67.62 124 SER A N 1
ATOM 974 C CA . SER A 1 124 ? 13.032 5.762 -10.501 1.00 67.62 124 SER A CA 1
ATOM 975 C C . SER A 1 124 ? 14.169 5.272 -11.398 1.00 67.62 124 SER A C 1
ATOM 977 O O . SER A 1 124 ? 15.157 4.743 -10.885 1.00 67.62 124 SER A O 1
ATOM 979 N N . SER A 1 125 ? 14.085 5.496 -12.712 1.00 68.75 125 SER A N 1
ATOM 980 C CA . SER A 1 125 ? 15.141 5.097 -13.639 1.00 68.75 125 SER A CA 1
ATOM 981 C C . SER A 1 125 ? 16.403 5.943 -13.477 1.00 68.75 125 SER A C 1
ATOM 983 O O . SER A 1 125 ? 17.505 5.388 -13.471 1.00 68.75 125 SER A O 1
ATOM 985 N N . GLU A 1 126 ? 16.267 7.253 -13.257 1.00 72.88 126 GLU A N 1
ATOM 986 C CA . GLU A 1 126 ? 17.388 8.150 -12.955 1.00 72.88 126 GLU A CA 1
ATOM 987 C C . GLU A 1 126 ? 18.105 7.760 -11.657 1.00 72.88 126 GLU A C 1
ATOM 989 O O . GLU A 1 126 ? 19.334 7.661 -11.630 1.00 72.88 126 GLU A O 1
ATOM 994 N N . LEU A 1 127 ? 17.355 7.454 -10.591 1.00 68.06 127 LEU A N 1
ATOM 995 C CA . LEU A 1 127 ? 17.925 7.004 -9.320 1.00 68.06 127 LEU A CA 1
ATOM 996 C C . LEU A 1 127 ? 18.658 5.668 -9.469 1.00 68.06 127 LEU A C 1
ATOM 998 O O . LEU A 1 127 ? 19.768 5.518 -8.961 1.00 68.06 127 LEU A O 1
ATOM 1002 N N . ILE A 1 128 ? 18.086 4.698 -10.185 1.00 71.81 128 ILE A N 1
ATOM 1003 C CA . ILE A 1 128 ? 18.752 3.406 -10.391 1.00 71.81 128 ILE A CA 1
ATOM 1004 C C . ILE A 1 128 ? 20.059 3.600 -11.169 1.00 71.81 128 ILE A C 1
ATOM 1006 O O . ILE A 1 128 ? 21.085 3.065 -10.750 1.00 71.81 128 ILE A O 1
ATOM 1010 N N . ARG A 1 129 ? 20.055 4.420 -12.231 1.00 72.81 129 ARG A N 1
ATOM 1011 C CA . ARG A 1 129 ? 21.264 4.763 -13.005 1.00 72.81 129 ARG A CA 1
ATOM 1012 C C . ARG A 1 129 ? 22.330 5.450 -12.150 1.00 72.81 129 ARG A C 1
ATOM 1014 O O . ARG A 1 129 ? 23.514 5.192 -12.349 1.00 72.81 129 ARG A O 1
ATOM 1021 N N . ALA A 1 130 ? 21.922 6.297 -11.205 1.00 72.00 130 ALA A N 1
ATOM 1022 C CA . ALA A 1 130 ? 22.838 7.036 -10.339 1.00 72.00 130 ALA A CA 1
ATOM 1023 C C . ALA A 1 130 ? 23.570 6.144 -9.319 1.00 72.00 130 ALA A C 1
ATOM 1025 O O . ALA A 1 130 ? 24.706 6.447 -8.956 1.00 72.00 130 ALA A O 1
ATOM 1026 N N . PHE A 1 131 ? 22.946 5.054 -8.855 1.00 67.50 131 PHE A N 1
ATOM 1027 C CA . PHE A 1 131 ? 23.497 4.211 -7.785 1.00 67.50 131 PHE A CA 1
ATOM 1028 C C . PHE A 1 131 ? 23.984 2.827 -8.243 1.00 67.50 131 PHE A C 1
ATOM 1030 O O . PHE A 1 131 ? 24.815 2.229 -7.557 1.00 67.50 131 PHE A O 1
ATOM 1037 N N . VAL A 1 132 ? 23.497 2.289 -9.369 1.00 72.06 132 VAL A N 1
ATOM 1038 C CA . VAL A 1 132 ? 23.810 0.919 -9.811 1.00 72.06 132 VAL A CA 1
ATOM 1039 C C . VAL A 1 132 ? 23.976 0.831 -11.333 1.00 72.06 132 VAL A C 1
ATOM 1041 O O . VAL A 1 132 ? 23.106 1.224 -12.102 1.00 72.06 132 VAL A O 1
ATOM 1044 N N . SER A 1 133 ? 25.075 0.221 -11.792 1.00 75.44 133 SER A N 1
ATOM 1045 C CA . SER A 1 133 ? 25.271 -0.092 -13.215 1.00 75.44 133 SER A CA 1
ATOM 1046 C C . SER A 1 133 ? 24.273 -1.158 -13.684 1.00 75.44 133 SER A C 1
ATOM 1048 O O . SER A 1 133 ? 24.277 -2.275 -13.148 1.00 75.44 133 SER A O 1
ATOM 1050 N N . PHE A 1 134 ? 23.479 -0.862 -14.716 1.00 70.88 134 PHE A N 1
ATOM 1051 C CA . PHE A 1 134 ? 22.477 -1.795 -15.240 1.00 70.88 134 PHE A CA 1
ATOM 1052 C C . PHE A 1 134 ? 23.049 -3.137 -15.703 1.00 70.88 134 PHE A C 1
ATOM 1054 O O . PHE A 1 134 ? 22.364 -4.146 -15.567 1.00 70.88 134 PHE A O 1
ATOM 1061 N N . ASP A 1 135 ? 24.301 -3.190 -16.159 1.00 70.44 135 ASP A N 1
ATOM 1062 C CA . ASP A 1 135 ? 24.926 -4.446 -16.592 1.00 70.44 135 ASP A CA 1
ATOM 1063 C C . ASP A 1 135 ? 25.056 -5.466 -15.456 1.00 70.44 135 ASP A C 1
ATOM 1065 O O . ASP A 1 135 ? 24.794 -6.651 -15.649 1.00 70.44 135 ASP A O 1
ATOM 1069 N N . LYS A 1 136 ? 25.374 -5.015 -14.235 1.00 75.44 136 LYS A N 1
ATOM 1070 C CA . LYS A 1 136 ? 25.423 -5.898 -13.056 1.00 75.44 136 LYS A CA 1
ATOM 1071 C C . LYS A 1 136 ? 24.031 -6.369 -12.635 1.00 75.44 136 LYS A C 1
ATOM 1073 O O . LYS A 1 136 ? 23.875 -7.519 -12.232 1.00 75.44 136 LYS A O 1
ATOM 1078 N N . LEU A 1 137 ? 23.026 -5.496 -12.735 1.00 71.00 137 LEU A N 1
ATOM 1079 C CA . LEU A 1 137 ? 21.633 -5.849 -12.444 1.00 71.00 137 LEU A CA 1
ATOM 1080 C C . LEU A 1 137 ? 21.097 -6.852 -13.458 1.00 71.00 137 LEU A C 1
ATOM 1082 O O . LEU A 1 137 ? 20.443 -7.813 -13.067 1.00 71.00 137 LEU A O 1
ATOM 1086 N N . ARG A 1 138 ? 21.427 -6.677 -14.740 1.00 72.00 138 ARG A N 1
ATOM 1087 C CA . ARG A 1 138 ? 21.035 -7.589 -15.812 1.00 72.00 138 ARG A CA 1
ATOM 1088 C C . ARG A 1 138 ? 21.443 -9.021 -15.480 1.00 72.00 138 ARG A C 1
ATOM 1090 O O . ARG A 1 138 ? 20.587 -9.892 -15.484 1.00 72.00 138 ARG A O 1
ATOM 1097 N N . THR A 1 139 ? 22.697 -9.256 -15.100 1.00 75.81 139 THR A N 1
ATOM 1098 C CA . THR A 1 139 ? 23.204 -10.607 -14.805 1.00 75.81 139 THR A C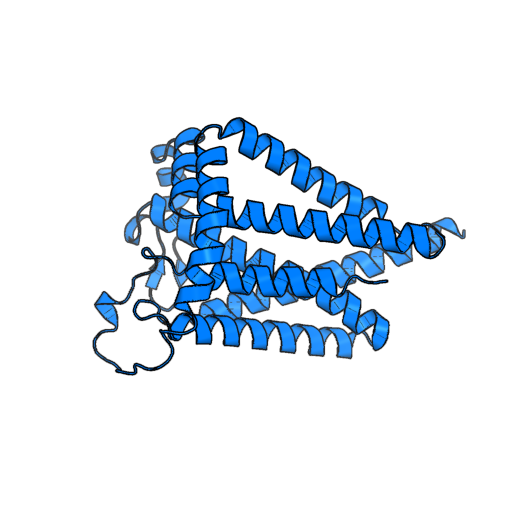A 1
ATOM 1099 C C . THR A 1 139 ? 22.474 -11.296 -13.648 1.00 75.81 139 THR A C 1
ATOM 1101 O O . THR A 1 139 ? 22.300 -12.509 -13.679 1.00 75.81 139 THR A O 1
ATOM 1104 N N . LEU A 1 140 ? 22.021 -10.541 -12.643 1.00 76.75 140 LEU A N 1
ATOM 1105 C CA . LEU A 1 140 ? 21.247 -11.080 -11.517 1.00 76.75 140 LEU A CA 1
ATOM 1106 C C . LEU A 1 140 ? 19.777 -11.318 -11.881 1.00 76.75 140 LEU A C 1
ATOM 1108 O O . LEU A 1 140 ? 19.185 -12.309 -11.462 1.00 76.75 140 LEU A O 1
ATOM 1112 N N . LEU A 1 141 ? 19.191 -10.411 -12.661 1.00 78.44 141 LEU A N 1
ATOM 1113 C CA . LEU A 1 141 ? 17.773 -10.429 -13.011 1.00 78.44 141 LEU A CA 1
ATOM 1114 C C . LEU A 1 141 ? 17.447 -11.386 -14.170 1.00 78.44 141 LEU A C 1
ATOM 1116 O O . LEU A 1 141 ? 16.286 -11.741 -14.339 1.00 78.44 141 LEU A O 1
ATOM 1120 N N . LEU A 1 142 ? 18.449 -11.846 -14.931 1.00 76.12 142 LEU A N 1
ATOM 1121 C CA . LEU A 1 142 ? 18.288 -12.841 -16.003 1.00 76.12 142 LEU A CA 1
ATOM 1122 C C . LEU A 1 142 ? 17.717 -14.184 -15.518 1.00 76.12 142 LEU A C 1
ATOM 1124 O O . LEU A 1 142 ? 17.128 -14.906 -16.311 1.00 76.12 142 LEU A O 1
ATOM 1128 N N . TYR A 1 143 ? 17.871 -14.516 -14.234 1.00 75.31 143 TYR A N 1
ATOM 1129 C CA . TYR A 1 143 ? 17.353 -15.763 -13.658 1.00 75.31 143 TYR A CA 1
ATOM 1130 C C . TYR A 1 143 ? 15.899 -15.660 -13.175 1.00 75.31 143 TYR A C 1
ATOM 1132 O O . TYR A 1 143 ? 15.345 -16.648 -12.695 1.00 75.31 143 TYR A O 1
ATOM 1140 N N . ILE A 1 144 ? 15.289 -14.471 -13.244 1.00 77.94 144 ILE A N 1
ATOM 1141 C CA . ILE A 1 144 ? 13.936 -14.223 -12.745 1.00 77.94 144 ILE A CA 1
ATOM 1142 C C . ILE A 1 144 ? 12.986 -14.132 -13.935 1.00 77.94 144 ILE A C 1
ATOM 1144 O O . ILE A 1 144 ? 12.919 -13.109 -14.617 1.00 77.94 144 ILE A O 1
ATOM 1148 N N . GLU A 1 145 ? 12.215 -15.195 -14.143 1.00 78.06 145 GLU A N 1
ATOM 1149 C CA . GLU A 1 145 ? 11.148 -15.243 -15.138 1.00 78.06 145 GLU A CA 1
ATOM 1150 C C . GLU A 1 145 ? 9.869 -15.772 -14.492 1.00 78.06 145 GLU A C 1
ATOM 1152 O O . GLU A 1 145 ? 9.879 -16.784 -13.789 1.00 78.06 145 GLU A O 1
ATOM 1157 N N . PHE A 1 146 ? 8.754 -15.077 -14.708 1.00 78.94 146 PHE A N 1
ATOM 1158 C CA . PHE A 1 146 ? 7.447 -15.513 -14.225 1.00 78.94 146 PHE A CA 1
ATOM 1159 C C . PHE A 1 146 ? 6.335 -15.069 -15.173 1.00 78.94 146 PHE A C 1
ATOM 1161 O O . PHE A 1 146 ? 6.463 -14.085 -15.897 1.00 78.94 146 PHE A O 1
ATOM 1168 N N . SER A 1 147 ? 5.223 -15.802 -15.166 1.00 76.56 147 SER A N 1
ATOM 1169 C CA . SER A 1 147 ? 4.032 -15.444 -15.936 1.00 76.56 147 SER A CA 1
ATOM 1170 C C . SER A 1 147 ? 3.136 -14.511 -15.122 1.00 76.56 147 SER A C 1
ATOM 1172 O O . SER A 1 147 ? 2.771 -14.835 -13.991 1.00 76.56 147 SER A O 1
ATOM 1174 N N . TYR A 1 148 ? 2.750 -13.377 -15.703 1.00 76.44 148 TYR A N 1
ATOM 1175 C CA . TYR A 1 148 ? 1.823 -12.406 -15.127 1.00 76.44 148 TYR A CA 1
ATOM 1176 C C . TYR A 1 148 ? 0.777 -12.021 -16.172 1.00 76.44 148 TYR A C 1
ATOM 1178 O O . TYR A 1 148 ? 1.138 -11.618 -17.275 1.00 76.44 148 TYR A O 1
ATOM 1186 N N . ALA A 1 149 ? -0.511 -12.168 -15.847 1.00 70.56 149 ALA A N 1
ATOM 1187 C CA . ALA A 1 149 ? -1.616 -11.906 -16.778 1.00 70.56 149 ALA A CA 1
ATOM 1188 C C . ALA A 1 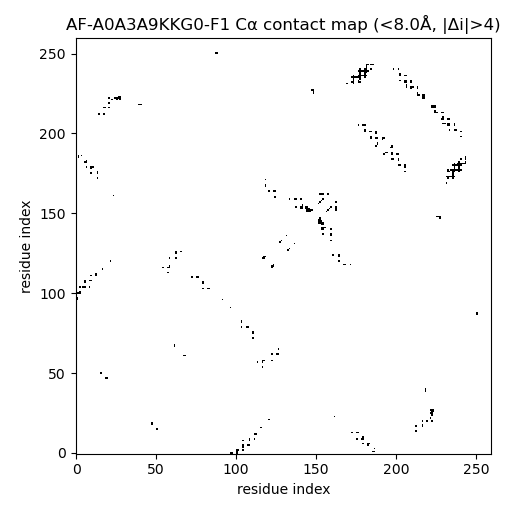149 ? -1.488 -12.628 -18.142 1.00 70.56 149 ALA A C 1
ATOM 1190 O O . ALA A 1 149 ? -1.903 -12.116 -19.176 1.00 70.56 149 ALA A O 1
ATOM 1191 N N . GLY A 1 150 ? -0.889 -13.826 -18.151 1.00 67.12 150 GLY A N 1
ATOM 1192 C CA . GLY A 1 150 ? -0.664 -14.617 -19.369 1.00 67.12 150 GLY A CA 1
ATOM 1193 C C . GLY A 1 150 ? 0.569 -14.217 -20.190 1.00 67.12 150 GLY A C 1
ATOM 1194 O O . GLY A 1 150 ? 0.814 -14.826 -21.226 1.00 67.12 150 GLY A O 1
ATOM 1195 N N . ILE A 1 151 ? 1.361 -13.243 -19.727 1.00 71.31 151 ILE A N 1
ATOM 1196 C CA . ILE A 1 151 ? 2.587 -12.775 -20.384 1.00 71.31 151 ILE A CA 1
ATOM 1197 C C . ILE A 1 151 ? 3.799 -13.155 -19.531 1.00 71.31 151 ILE A C 1
ATOM 1199 O O . ILE A 1 151 ? 3.794 -13.005 -18.309 1.00 71.31 151 ILE A O 1
ATOM 1203 N N . THR A 1 152 ? 4.870 -13.624 -20.167 1.00 74.75 152 THR A N 1
ATOM 1204 C CA . THR A 1 152 ? 6.150 -13.874 -19.495 1.00 74.75 152 THR A CA 1
ATOM 1205 C C . THR A 1 152 ? 6.869 -12.555 -19.210 1.00 74.75 152 THR A C 1
ATOM 1207 O O . THR A 1 152 ? 7.341 -11.872 -20.124 1.00 74.75 152 THR A O 1
ATOM 1210 N N . ILE A 1 153 ? 6.964 -12.201 -17.931 1.00 77.19 153 ILE A N 1
ATOM 1211 C CA . ILE A 1 153 ? 7.696 -11.038 -17.436 1.00 77.19 153 ILE A CA 1
ATOM 1212 C C . ILE A 1 153 ? 9.133 -11.476 -17.157 1.00 77.19 153 ILE A C 1
ATOM 1214 O O . ILE A 1 153 ? 9.396 -12.225 -16.213 1.00 77.19 153 ILE A O 1
ATOM 1218 N N . SER A 1 154 ? 10.066 -10.993 -17.972 1.00 77.31 154 SER A N 1
ATOM 1219 C CA . SER A 1 154 ? 11.495 -11.148 -17.731 1.00 77.31 154 SER A CA 1
ATOM 1220 C C . SER A 1 154 ? 12.276 -9.966 -18.289 1.00 77.31 154 SER A C 1
ATOM 1222 O O . SER A 1 154 ? 11.762 -9.124 -19.033 1.00 77.31 154 SER A O 1
ATOM 1224 N N . VAL A 1 155 ? 13.557 -9.897 -17.935 1.00 75.50 155 VAL A N 1
ATOM 1225 C CA . VAL A 1 155 ? 14.473 -8.905 -18.509 1.00 75.50 155 VAL A CA 1
ATOM 1226 C C . VAL A 1 155 ? 14.605 -9.072 -20.026 1.00 75.50 155 VAL A C 1
ATOM 1228 O O . VAL A 1 155 ? 14.855 -8.087 -20.718 1.00 75.50 155 VAL A O 1
ATOM 1231 N N . HIS A 1 156 ? 14.412 -10.284 -20.555 1.00 70.81 156 HIS A N 1
ATOM 1232 C CA . HIS A 1 156 ? 14.451 -10.544 -21.994 1.00 70.81 156 HIS A CA 1
ATOM 1233 C C . HIS A 1 156 ? 13.255 -9.946 -22.740 1.00 70.81 156 HIS A C 1
ATOM 1235 O O . HIS A 1 156 ? 13.436 -9.458 -23.853 1.00 70.81 156 HIS A O 1
ATOM 1241 N N . THR A 1 157 ? 12.061 -9.964 -22.141 1.00 67.62 157 THR A N 1
ATOM 1242 C CA . THR A 1 157 ? 10.837 -9.469 -22.790 1.00 67.62 157 THR A CA 1
ATOM 1243 C C . THR A 1 157 ? 10.638 -7.967 -22.623 1.00 67.62 157 THR A C 1
ATOM 1245 O O . THR A 1 157 ? 10.183 -7.307 -23.551 1.00 67.62 157 THR A O 1
ATOM 1248 N N . LEU A 1 158 ? 11.002 -7.409 -21.466 1.00 67.62 158 LEU A N 1
ATOM 1249 C CA . LEU A 1 158 ? 10.716 -6.010 -21.123 1.00 67.62 158 LEU A CA 1
ATOM 1250 C C . LEU A 1 158 ? 11.951 -5.100 -21.132 1.00 67.62 158 LEU A C 1
ATOM 1252 O O . LEU A 1 158 ? 11.815 -3.877 -21.178 1.00 67.62 158 LEU A O 1
ATOM 1256 N N . GLY A 1 159 ? 13.158 -5.664 -21.080 1.00 76.88 159 GLY A N 1
ATOM 1257 C CA . GLY A 1 159 ? 14.373 -4.916 -20.761 1.00 76.88 159 GLY A CA 1
ATOM 1258 C C . GLY A 1 159 ? 14.499 -4.624 -19.259 1.00 76.88 159 GLY A C 1
ATOM 1259 O O . GLY A 1 159 ? 13.532 -4.681 -18.500 1.00 76.88 159 GLY A O 1
ATOM 1260 N N . VAL A 1 160 ? 15.720 -4.315 -18.805 1.00 75.19 160 VAL A N 1
ATOM 1261 C CA . VAL A 1 160 ? 16.040 -4.138 -17.371 1.00 75.19 160 VAL A CA 1
ATOM 1262 C C . VAL A 1 160 ? 15.237 -2.995 -16.740 1.00 75.19 160 VAL A C 1
ATOM 1264 O O . VAL A 1 160 ? 14.739 -3.131 -15.626 1.00 75.19 160 VAL A O 1
ATOM 1267 N N . GLU A 1 161 ? 15.097 -1.881 -17.455 1.00 72.56 161 GLU A N 1
ATOM 1268 C CA . GLU A 1 161 ? 14.447 -0.663 -16.961 1.00 72.56 161 GLU A CA 1
ATOM 1269 C C . GLU A 1 161 ? 12.944 -0.869 -16.737 1.00 72.56 161 GLU A C 1
ATOM 1271 O O . GLU A 1 161 ? 12.462 -0.697 -15.617 1.00 72.56 161 GLU A O 1
ATOM 1276 N N . ASN A 1 162 ? 12.225 -1.353 -17.754 1.00 73.25 162 ASN A N 1
ATOM 1277 C CA . ASN A 1 162 ? 10.788 -1.605 -17.642 1.00 73.25 162 ASN A CA 1
ATOM 1278 C C . ASN A 1 162 ? 10.478 -2.751 -16.667 1.00 73.25 162 ASN A C 1
ATOM 1280 O O . ASN A 1 162 ? 9.480 -2.687 -15.950 1.00 73.25 162 ASN A O 1
ATOM 1284 N N . PHE A 1 163 ? 11.334 -3.781 -16.594 1.00 75.31 163 PHE A N 1
ATOM 1285 C CA . PHE A 1 163 ? 11.193 -4.857 -15.610 1.00 75.31 163 PHE A CA 1
ATOM 1286 C C . PHE A 1 163 ? 11.291 -4.318 -14.177 1.00 75.31 163 PHE A C 1
ATOM 1288 O O . PHE A 1 163 ? 10.420 -4.582 -13.346 1.00 75.31 163 PHE A O 1
ATOM 1295 N N . LEU A 1 164 ? 12.323 -3.523 -13.881 1.00 76.19 164 LEU A N 1
ATOM 1296 C CA . LEU A 1 164 ? 12.507 -2.932 -12.555 1.00 76.19 164 LEU A CA 1
ATOM 1297 C C . LEU A 1 164 ? 11.363 -1.992 -12.197 1.00 76.19 164 LEU A C 1
ATOM 1299 O O . LEU A 1 164 ? 10.834 -2.059 -11.090 1.00 76.19 164 LEU A O 1
ATOM 1303 N N . GLN A 1 165 ? 10.936 -1.160 -13.139 1.00 75.56 165 GLN A N 1
ATOM 1304 C CA . GLN A 1 165 ? 9.821 -0.251 -12.934 1.00 75.56 165 GLN A CA 1
ATOM 1305 C C . GLN A 1 165 ? 8.504 -0.998 -12.692 1.00 75.56 165 GLN A C 1
ATOM 1307 O O . GLN A 1 165 ? 7.730 -0.616 -11.811 1.00 75.56 165 GLN A O 1
ATOM 1312 N N . PHE A 1 166 ? 8.253 -2.084 -13.430 1.00 76.62 166 PHE A N 1
ATOM 1313 C CA . PHE A 1 166 ? 7.117 -2.967 -13.186 1.00 76.62 166 PHE A CA 1
ATOM 1314 C C . PHE A 1 166 ? 7.149 -3.497 -11.749 1.00 76.62 166 PHE A C 1
ATOM 1316 O O . PHE A 1 166 ? 6.181 -3.305 -11.013 1.00 76.62 166 PHE A O 1
ATOM 1323 N N . VAL A 1 167 ? 8.272 -4.079 -11.317 1.00 80.06 167 VAL A N 1
ATOM 1324 C CA . VAL A 1 167 ? 8.429 -4.626 -9.960 1.00 80.06 167 VAL A CA 1
ATOM 1325 C C . VAL A 1 167 ? 8.250 -3.544 -8.895 1.00 80.06 167 VAL A C 1
ATOM 1327 O O . VAL A 1 167 ? 7.491 -3.744 -7.948 1.00 80.06 167 VAL A O 1
ATOM 1330 N N . ILE A 1 168 ? 8.886 -2.379 -9.052 1.00 79.00 168 ILE A N 1
ATOM 1331 C CA . ILE A 1 168 ? 8.787 -1.263 -8.099 1.00 79.00 168 ILE A CA 1
ATOM 1332 C C . ILE A 1 168 ? 7.333 -0.814 -7.942 1.00 79.00 168 ILE A C 1
ATOM 1334 O O . ILE A 1 168 ? 6.868 -0.650 -6.813 1.00 79.00 168 ILE A O 1
ATOM 1338 N N . ARG A 1 169 ? 6.582 -0.678 -9.042 1.00 78.69 169 ARG A N 1
ATOM 1339 C CA . ARG A 1 169 ? 5.165 -0.293 -8.990 1.00 78.69 169 ARG A CA 1
ATOM 1340 C C . ARG A 1 169 ? 4.285 -1.359 -8.337 1.00 78.69 169 ARG A C 1
ATOM 1342 O O . ARG A 1 169 ? 3.439 -1.012 -7.517 1.00 78.69 169 ARG A O 1
ATOM 1349 N N . LYS A 1 170 ? 4.488 -2.642 -8.652 1.00 83.69 170 LYS A N 1
ATOM 1350 C CA . LYS A 1 170 ? 3.735 -3.747 -8.029 1.00 83.69 170 LYS A CA 1
ATOM 1351 C C . LYS A 1 170 ? 4.000 -3.829 -6.528 1.00 83.69 170 LYS A C 1
ATOM 1353 O O . LYS A 1 170 ? 3.065 -3.946 -5.741 1.00 83.69 170 LYS A O 1
ATOM 1358 N N . CYS A 1 171 ? 5.254 -3.660 -6.117 1.00 83.50 171 CYS A N 1
ATOM 1359 C CA . CYS A 1 171 ? 5.615 -3.541 -4.709 1.00 83.50 171 CYS A CA 1
ATOM 1360 C C . CYS A 1 171 ? 4.962 -2.314 -4.058 1.00 83.50 171 CYS A C 1
ATOM 1362 O O . CYS A 1 171 ? 4.433 -2.419 -2.955 1.00 83.50 171 CYS A O 1
ATOM 1364 N N . ALA A 1 172 ? 4.964 -1.159 -4.728 1.00 83.69 172 ALA A N 1
ATOM 1365 C CA . ALA A 1 172 ? 4.355 0.064 -4.217 1.00 83.69 172 ALA A CA 1
ATOM 1366 C C . ALA A 1 172 ? 2.857 -0.100 -3.942 1.00 83.69 172 ALA A C 1
ATOM 1368 O O . ALA A 1 172 ? 2.412 0.205 -2.835 1.00 83.69 172 ALA A O 1
ATOM 1369 N N . HIS A 1 173 ? 2.104 -0.639 -4.900 1.00 86.38 173 HIS A N 1
ATOM 1370 C CA . HIS A 1 173 ? 0.688 -0.953 -4.718 1.00 86.38 173 HIS A CA 1
ATOM 1371 C C . HIS A 1 173 ? 0.477 -1.959 -3.579 1.00 86.38 173 HIS A C 1
ATOM 1373 O O . HIS A 1 173 ? -0.244 -1.658 -2.626 1.00 86.38 173 HIS A O 1
ATOM 1379 N N . PHE A 1 174 ? 1.218 -3.071 -3.569 1.00 88.75 174 PHE A N 1
ATOM 1380 C CA . PHE A 1 174 ? 1.163 -4.052 -2.482 1.00 88.75 174 PHE A CA 1
ATOM 1381 C C . PHE A 1 174 ? 1.375 -3.411 -1.095 1.00 88.75 174 PHE A C 1
ATOM 1383 O O . PHE A 1 174 ? 0.620 -3.678 -0.155 1.00 88.75 174 PHE A O 1
ATOM 1390 N N . PHE A 1 175 ? 2.371 -2.529 -0.948 1.00 87.62 175 PHE A N 1
ATOM 1391 C CA . PHE A 1 175 ? 2.645 -1.836 0.313 1.00 87.62 175 PHE A CA 1
ATOM 1392 C C . PHE A 1 175 ? 1.566 -0.810 0.680 1.00 87.62 175 PHE A C 1
ATOM 1394 O O . PHE A 1 175 ? 1.201 -0.720 1.855 1.00 87.62 175 PHE A O 1
ATOM 1401 N N . LEU A 1 176 ? 1.024 -0.065 -0.287 1.00 88.75 176 LEU A N 1
ATOM 1402 C CA . LEU A 1 176 ? -0.077 0.876 -0.059 1.00 88.75 176 LEU A CA 1
ATOM 1403 C C . LEU A 1 176 ? -1.341 0.154 0.422 1.00 88.75 176 LEU A C 1
ATOM 1405 O O . LEU A 1 176 ? -1.942 0.558 1.421 1.00 88.75 176 LEU A O 1
ATOM 1409 N N . PHE A 1 177 ? -1.708 -0.950 -0.227 1.00 92.69 177 PHE A N 1
ATOM 1410 C CA . PHE A 1 177 ? -2.850 -1.767 0.177 1.00 92.69 177 PHE A CA 1
ATOM 1411 C C . PHE A 1 177 ? -2.607 -2.503 1.500 1.00 92.69 177 PHE A C 1
ATOM 1413 O O . PHE A 1 177 ? -3.525 -2.614 2.315 1.00 92.69 177 PHE A O 1
ATOM 1420 N N . SER A 1 178 ? -1.371 -2.915 1.794 1.00 91.31 178 SER A N 1
ATOM 1421 C CA . SER A 1 178 ? -0.986 -3.405 3.125 1.00 91.31 178 SER A CA 1
ATOM 1422 C C . SER A 1 178 ? -1.187 -2.352 4.208 1.00 91.31 178 SER A C 1
ATOM 1424 O O . SER A 1 178 ? -1.785 -2.623 5.251 1.00 91.31 178 SER A O 1
ATOM 1426 N N . LEU A 1 179 ? -0.777 -1.112 3.958 1.00 89.75 179 LEU A N 1
ATOM 1427 C CA . LEU A 1 179 ? -0.987 -0.021 4.898 1.00 89.75 179 LEU A CA 1
ATOM 1428 C C . LEU A 1 179 ? -2.484 0.260 5.111 1.00 89.75 179 LEU A C 1
ATOM 1430 O O . LEU A 1 179 ? -2.918 0.461 6.251 1.00 89.75 179 LEU A O 1
ATOM 1434 N N . LEU A 1 180 ? -3.278 0.208 4.035 1.00 92.88 180 LEU A N 1
ATOM 1435 C CA . LEU A 1 180 ? -4.735 0.313 4.089 1.00 92.88 180 LEU A CA 1
ATOM 1436 C C . LEU A 1 180 ? -5.329 -0.787 4.978 1.00 92.88 180 LEU A C 1
ATOM 1438 O O . LEU A 1 180 ? -6.036 -0.473 5.937 1.00 92.88 180 LEU A O 1
ATOM 1442 N N . GLY A 1 181 ? -4.994 -2.054 4.717 1.00 93.94 181 GLY A N 1
ATOM 1443 C CA . GLY A 1 181 ? -5.453 -3.199 5.507 1.00 93.94 181 GLY A CA 1
ATOM 1444 C C . GLY A 1 181 ? -5.048 -3.099 6.980 1.00 93.94 181 GLY A C 1
ATOM 1445 O O . GLY A 1 181 ? -5.869 -3.317 7.872 1.00 93.94 181 GLY A O 1
ATOM 1446 N N . PHE A 1 182 ? -3.810 -2.678 7.252 1.00 89.31 182 PHE A N 1
ATOM 1447 C CA . PHE A 1 182 ? -3.292 -2.492 8.605 1.00 89.31 182 PHE A CA 1
ATOM 1448 C C . PHE A 1 182 ? -4.117 -1.475 9.406 1.00 89.31 182 PHE A C 1
ATOM 1450 O O . PHE A 1 182 ? -4.600 -1.777 10.503 1.00 89.31 182 PHE A O 1
ATOM 1457 N N . PHE A 1 183 ? -4.291 -0.255 8.886 1.00 88.31 183 PHE A N 1
ATOM 1458 C CA . PHE A 1 183 ? -4.992 0.800 9.621 1.00 88.31 183 PHE A CA 1
ATOM 1459 C C . PHE A 1 183 ? -6.501 0.577 9.668 1.00 88.31 183 PHE A C 1
ATOM 1461 O O . PHE A 1 183 ? -7.114 0.838 10.709 1.00 88.31 183 PHE A O 1
ATOM 1468 N N . LEU A 1 184 ? -7.092 0.065 8.588 1.00 92.56 184 LEU A N 1
ATOM 1469 C CA . LEU A 1 184 ? -8.520 -0.212 8.528 1.00 92.56 184 LEU A CA 1
ATOM 1470 C C . LEU A 1 184 ? -8.916 -1.293 9.540 1.00 92.56 184 LEU A C 1
ATOM 1472 O O . LEU A 1 184 ? -9.854 -1.078 10.311 1.00 92.56 184 LEU A O 1
ATOM 1476 N N . TYR A 1 185 ? -8.140 -2.377 9.656 1.00 93.19 185 TYR A N 1
ATOM 1477 C CA . TYR A 1 185 ? -8.374 -3.403 10.675 1.00 93.19 185 TYR A CA 1
ATOM 1478 C C . TYR A 1 185 ? -8.330 -2.835 12.097 1.00 93.19 185 TYR A C 1
ATOM 1480 O O . TYR A 1 185 ? -9.210 -3.126 12.909 1.00 93.19 185 TYR A O 1
ATOM 1488 N N . LEU A 1 186 ? -7.342 -1.989 12.418 1.00 87.69 186 LEU A N 1
ATOM 1489 C CA . LEU A 1 186 ? -7.237 -1.382 13.751 1.00 87.69 186 LEU A CA 1
ATOM 1490 C C . LEU A 1 186 ? -8.443 -0.499 14.094 1.00 87.69 186 LEU A C 1
ATOM 1492 O O . LEU A 1 186 ? -8.851 -0.439 15.260 1.00 87.69 186 LEU A O 1
ATOM 1496 N N . ILE A 1 187 ? -9.011 0.184 13.098 1.00 88.00 187 ILE A N 1
ATOM 1497 C CA . ILE A 1 187 ? -10.226 0.983 13.257 1.00 88.00 187 ILE A CA 1
ATOM 1498 C C . ILE A 1 187 ? -11.420 0.061 13.494 1.00 88.00 187 ILE A C 1
ATOM 1500 O O . ILE A 1 187 ? -12.061 0.182 14.538 1.00 88.00 187 ILE A O 1
ATOM 1504 N N . ILE A 1 188 ? -11.685 -0.884 12.590 1.00 90.88 188 ILE A N 1
ATOM 1505 C CA . ILE A 1 188 ? -12.859 -1.765 12.670 1.00 90.88 188 ILE A CA 1
ATOM 1506 C C . ILE A 1 188 ? -12.831 -2.585 13.965 1.00 90.88 188 ILE A C 1
ATOM 1508 O O . ILE A 1 188 ? -13.804 -2.576 14.721 1.00 90.88 188 ILE A O 1
ATOM 1512 N N . TYR A 1 189 ? -11.688 -3.187 14.310 1.00 89.62 189 TYR A N 1
ATOM 1513 C CA . TYR A 1 189 ? -11.546 -3.971 15.540 1.00 89.62 189 TYR A CA 1
ATOM 1514 C C . TYR A 1 189 ? -11.811 -3.156 16.800 1.00 89.62 189 TYR A C 1
ATOM 1516 O O . TYR A 1 189 ? -12.382 -3.666 17.764 1.00 89.62 189 TYR A O 1
ATOM 1524 N N . LYS A 1 190 ? -11.461 -1.868 16.815 1.00 85.25 190 LYS A N 1
ATOM 1525 C CA . LYS A 1 190 ? -11.749 -1.014 17.967 1.00 85.25 190 LYS A CA 1
ATOM 1526 C C . LYS A 1 190 ? -13.251 -0.825 18.200 1.00 85.25 190 LYS A C 1
ATOM 1528 O O . LYS A 1 190 ? -13.641 -0.766 19.371 1.00 85.25 190 LYS A O 1
ATOM 1533 N N . TYR A 1 191 ? -14.042 -0.690 17.134 1.00 86.31 191 TYR A N 1
ATOM 1534 C CA . TYR A 1 191 ? -15.489 -0.469 17.213 1.00 86.31 191 TYR A CA 1
ATOM 1535 C C . TYR A 1 191 ? -16.252 -1.779 17.408 1.00 86.31 191 TYR A C 1
ATOM 1537 O O . TYR A 1 191 ? -17.050 -1.879 18.332 1.00 86.31 191 TYR A O 1
ATOM 1545 N N . CYS A 1 192 ? -15.958 -2.798 16.601 1.00 89.38 192 CYS A N 1
ATOM 1546 C CA . CYS A 1 192 ? -16.676 -4.070 16.634 1.00 89.38 192 CYS A CA 1
ATOM 1547 C C . CYS A 1 192 ? -16.223 -4.985 17.779 1.00 89.38 192 CYS A C 1
ATOM 1549 O O . CYS A 1 192 ? -16.995 -5.825 18.226 1.00 89.38 192 CYS A O 1
ATOM 1551 N N . ARG A 1 193 ? -14.961 -4.877 18.228 1.00 87.44 193 ARG A N 1
ATOM 1552 C CA . ARG A 1 193 ? -14.314 -5.762 19.226 1.00 87.44 193 ARG A CA 1
ATOM 1553 C C . ARG A 1 193 ? -14.344 -7.259 18.904 1.00 87.44 193 ARG A C 1
ATOM 1555 O O . ARG A 1 193 ? -13.967 -8.073 19.739 1.00 87.44 193 ARG A O 1
ATOM 1562 N N . GLN A 1 194 ? -14.697 -7.621 17.676 1.00 91.50 194 GLN A N 1
ATOM 1563 C CA . GLN A 1 194 ? -14.743 -8.994 17.188 1.00 91.50 194 GLN A CA 1
ATOM 1564 C C . GLN A 1 194 ? -13.650 -9.198 16.143 1.00 91.50 194 GLN A C 1
ATOM 1566 O O . GLN A 1 194 ? -13.679 -8.566 15.087 1.00 91.50 194 GLN A O 1
ATOM 1571 N N . ARG A 1 195 ? -12.674 -10.069 16.431 1.00 90.69 195 ARG A N 1
ATOM 1572 C CA . ARG A 1 195 ? -11.498 -10.268 15.563 1.00 90.69 195 ARG A CA 1
ATOM 1573 C C . ARG A 1 195 ? -11.891 -10.748 14.168 1.00 90.69 195 ARG A C 1
ATOM 1575 O O . ARG A 1 195 ? -11.536 -10.095 13.196 1.00 90.69 195 ARG A O 1
ATOM 1582 N N . ILE A 1 196 ? -12.669 -11.828 14.084 1.00 94.38 196 ILE A N 1
ATOM 1583 C CA . ILE A 1 196 ? -13.056 -12.450 12.807 1.00 94.38 196 ILE A CA 1
ATOM 1584 C C . ILE A 1 196 ? -13.858 -11.471 11.949 1.00 94.38 196 ILE A C 1
ATOM 1586 O O . ILE A 1 196 ? -13.483 -11.214 10.811 1.00 94.38 196 ILE A O 1
ATOM 1590 N N . LEU A 1 197 ? -14.895 -10.849 12.519 1.00 94.69 197 LEU A N 1
ATOM 1591 C CA . LEU A 1 197 ? -15.695 -9.848 11.812 1.00 94.69 197 LEU A CA 1
ATOM 1592 C C . LEU A 1 197 ? -14.829 -8.687 11.302 1.00 94.69 197 LEU A C 1
ATOM 1594 O O . LEU A 1 197 ? -14.994 -8.242 10.173 1.00 94.69 197 LEU A O 1
ATOM 1598 N N . SER A 1 198 ? -13.862 -8.231 12.102 1.00 94.50 198 SER A N 1
ATOM 1599 C CA . SER A 1 198 ? -12.973 -7.137 11.699 1.00 94.50 198 SER A CA 1
ATOM 1600 C C . SER A 1 198 ? -12.040 -7.531 10.558 1.00 94.50 198 SER A C 1
ATOM 1602 O O . SER A 1 198 ? -11.799 -6.712 9.675 1.00 94.50 198 SER A O 1
ATOM 1604 N N . ILE A 1 199 ? -11.545 -8.774 10.548 1.00 95.94 199 ILE A N 1
ATOM 1605 C CA . ILE A 1 199 ? -10.743 -9.319 9.444 1.00 95.94 199 ILE A CA 1
ATOM 1606 C C . ILE A 1 199 ? -11.592 -9.350 8.174 1.00 95.94 199 ILE A C 1
ATOM 1608 O O . ILE A 1 199 ? -11.196 -8.761 7.173 1.00 95.94 199 ILE A O 1
ATOM 1612 N N . VAL A 1 200 ? -12.776 -9.966 8.237 1.00 97.31 200 VAL A N 1
ATOM 1613 C CA . VAL A 1 200 ? -13.673 -10.122 7.084 1.00 97.31 200 VAL A CA 1
ATOM 1614 C C . VAL A 1 200 ? -14.053 -8.766 6.495 1.00 97.31 200 VAL A C 1
ATOM 1616 O O . VAL A 1 200 ? -13.869 -8.552 5.302 1.00 97.31 200 VAL A O 1
ATOM 1619 N N . LEU A 1 201 ? -14.503 -7.817 7.322 1.00 97.19 201 LEU A N 1
ATOM 1620 C CA . LEU A 1 201 ? -14.877 -6.480 6.851 1.00 97.19 201 LEU A CA 1
ATOM 1621 C C . LEU A 1 201 ? -13.693 -5.727 6.233 1.00 97.19 201 LEU A C 1
ATOM 1623 O O . LEU A 1 201 ? -13.862 -5.046 5.224 1.00 97.19 201 LEU A O 1
ATOM 1627 N N . THR A 1 202 ? -12.494 -5.863 6.807 1.00 96.38 202 THR A N 1
ATOM 1628 C CA . THR A 1 202 ? -11.292 -5.223 6.256 1.00 96.38 202 THR A CA 1
ATOM 1629 C C . THR A 1 202 ? -10.925 -5.811 4.900 1.00 96.38 202 THR A C 1
ATOM 1631 O O . THR A 1 202 ? -10.708 -5.061 3.955 1.00 96.38 202 THR A O 1
ATOM 1634 N N . VAL A 1 203 ? -10.872 -7.141 4.788 1.00 97.00 203 VAL A N 1
ATOM 1635 C CA . VAL A 1 203 ? -10.494 -7.821 3.542 1.00 97.00 203 VAL A CA 1
ATOM 1636 C C . VAL A 1 203 ? -11.520 -7.551 2.445 1.00 97.00 203 VAL A C 1
ATOM 1638 O O . VAL A 1 203 ? -11.121 -7.247 1.324 1.00 97.00 203 VAL A O 1
ATOM 1641 N N . LEU A 1 204 ? -12.819 -7.567 2.761 1.00 97.38 204 LEU A N 1
ATOM 1642 C CA . LEU A 1 204 ? -13.871 -7.203 1.806 1.00 97.38 204 LEU A CA 1
ATOM 1643 C C . LEU A 1 204 ? -13.706 -5.767 1.302 1.00 97.38 204 LEU A C 1
ATOM 1645 O O . LEU A 1 204 ? -13.786 -5.534 0.098 1.00 97.38 204 LEU A O 1
ATOM 1649 N N . PHE A 1 205 ? -13.429 -4.815 2.197 1.00 97.06 205 PHE A N 1
ATOM 1650 C CA . PHE A 1 205 ? -13.203 -3.427 1.802 1.00 97.06 205 PHE A CA 1
ATOM 1651 C C . PHE A 1 205 ? -11.957 -3.274 0.924 1.00 97.06 205 PHE A C 1
ATOM 1653 O O . PHE A 1 205 ? -12.033 -2.625 -0.112 1.00 97.06 205 PHE A O 1
ATOM 1660 N N . VAL A 1 206 ? -10.823 -3.870 1.309 1.00 96.81 206 VAL A N 1
ATOM 1661 C CA . VAL A 1 206 ? -9.574 -3.813 0.526 1.00 96.81 206 VAL A CA 1
ATOM 1662 C C . VAL A 1 206 ? -9.789 -4.426 -0.856 1.00 96.81 206 VAL A C 1
ATOM 1664 O O . VAL A 1 206 ? -9.454 -3.785 -1.845 1.00 96.81 206 VAL A O 1
ATOM 1667 N N . THR A 1 207 ? -10.397 -5.612 -0.932 1.00 96.50 207 THR A N 1
ATOM 1668 C CA . THR A 1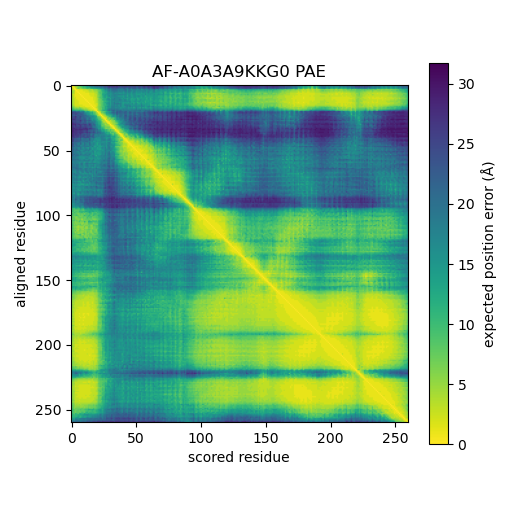 207 ? -10.672 -6.299 -2.205 1.00 96.50 207 THR A CA 1
ATOM 1669 C C . THR A 1 207 ? -11.587 -5.458 -3.093 1.00 96.50 207 THR A C 1
ATOM 1671 O O . THR A 1 207 ? -11.299 -5.250 -4.268 1.00 96.50 207 THR A O 1
ATOM 1674 N N . GLY A 1 208 ? -12.673 -4.918 -2.527 1.00 95.56 208 GLY A N 1
ATOM 1675 C CA . GLY A 1 208 ? -13.585 -4.036 -3.252 1.00 95.56 208 GLY A CA 1
ATOM 1676 C C . GLY A 1 208 ? -12.903 -2.748 -3.714 1.00 95.56 208 GLY A C 1
ATOM 1677 O O . GLY A 1 208 ? -13.135 -2.299 -4.831 1.00 95.56 208 GLY A O 1
ATOM 1678 N N . TYR A 1 209 ? -12.022 -2.175 -2.893 1.00 94.12 209 TYR A N 1
ATOM 1679 C CA . TYR A 1 209 ? -11.276 -0.975 -3.253 1.00 94.12 209 TYR A CA 1
ATOM 1680 C C . TYR A 1 209 ? -10.233 -1.237 -4.348 1.00 94.12 209 TYR A C 1
ATOM 1682 O O . TYR A 1 209 ? -10.101 -0.406 -5.240 1.00 94.12 209 TYR A O 1
ATOM 1690 N N . ALA A 1 210 ? -9.561 -2.392 -4.326 1.00 92.88 210 ALA A N 1
ATOM 1691 C CA . ALA A 1 210 ? -8.649 -2.833 -5.383 1.00 92.88 210 ALA A CA 1
ATOM 1692 C C . ALA A 1 210 ? -9.395 -3.068 -6.705 1.00 92.88 210 ALA A C 1
ATOM 1694 O O . ALA A 1 210 ? -8.984 -2.573 -7.748 1.00 92.88 210 ALA A O 1
ATOM 1695 N N . ALA A 1 211 ? -10.556 -3.728 -6.659 1.00 90.69 211 ALA A N 1
ATOM 1696 C CA . ALA A 1 211 ? -11.404 -3.907 -7.837 1.00 90.69 211 ALA A CA 1
ATOM 1697 C C . ALA A 1 211 ? -11.910 -2.568 -8.400 1.00 90.69 211 ALA A C 1
ATOM 1699 O O . ALA A 1 211 ? -11.936 -2.377 -9.612 1.00 90.69 211 ALA A O 1
ATOM 1700 N N . LEU A 1 212 ? -12.285 -1.621 -7.531 1.00 89.56 212 LEU A N 1
ATOM 1701 C CA . LEU A 1 212 ? -12.644 -0.264 -7.947 1.00 89.56 212 LEU A CA 1
ATOM 1702 C C . LEU A 1 212 ? -11.454 0.492 -8.540 1.00 89.56 212 LEU A C 1
ATOM 1704 O O . LEU A 1 212 ? -11.658 1.352 -9.393 1.00 89.56 212 LEU A O 1
ATOM 1708 N N . ASP A 1 213 ? -10.239 0.222 -8.071 1.00 86.25 213 ASP A N 1
ATOM 1709 C CA . ASP A 1 213 ? -9.032 0.825 -8.618 1.00 86.25 213 ASP A CA 1
ATOM 1710 C C . ASP A 1 213 ? -8.743 0.335 -10.034 1.00 86.25 213 ASP A C 1
ATOM 1712 O O . ASP A 1 213 ? -8.642 1.156 -10.940 1.00 86.25 213 ASP A O 1
ATOM 1716 N N . GLU A 1 214 ? -8.760 -0.978 -10.251 1.00 85.19 214 GLU A N 1
ATOM 1717 C CA . GLU A 1 214 ? -8.623 -1.577 -11.582 1.00 85.19 214 GLU A CA 1
ATOM 1718 C C . GLU A 1 214 ? -9.763 -1.170 -12.520 1.00 85.19 214 GLU A C 1
ATOM 1720 O O . GLU A 1 214 ? -9.533 -0.830 -13.679 1.00 85.19 214 GLU A O 1
ATOM 1725 N N . PHE A 1 215 ? -11.000 -1.104 -12.018 1.00 83.44 215 PHE A N 1
ATOM 1726 C CA . PHE A 1 215 ? -12.125 -0.590 -12.795 1.00 83.44 215 PHE A CA 1
ATOM 1727 C C . PHE A 1 215 ? -11.894 0.861 -13.228 1.00 83.44 215 PHE A C 1
ATOM 1729 O O . PHE A 1 215 ? -12.116 1.198 -14.386 1.00 83.44 215 PHE A O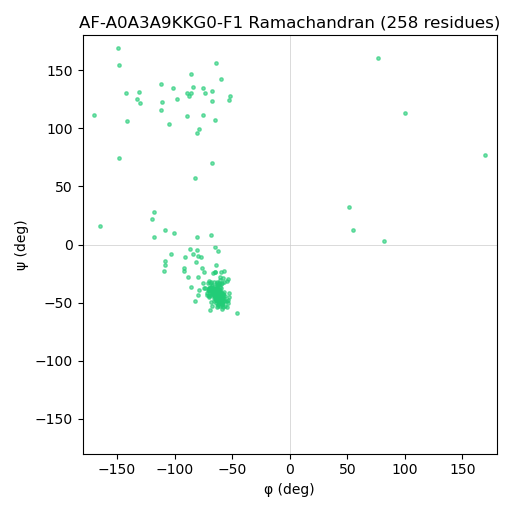 1
ATOM 1736 N N . ARG A 1 216 ? -11.407 1.736 -12.341 1.00 79.38 216 ARG A N 1
ATOM 1737 C CA . ARG A 1 216 ? -11.056 3.110 -12.732 1.00 79.38 216 ARG A CA 1
ATOM 1738 C C . ARG A 1 216 ? -9.911 3.142 -13.733 1.00 79.38 216 ARG A C 1
ATOM 1740 O O . ARG A 1 216 ? -9.971 3.935 -14.668 1.00 79.38 216 ARG A O 1
ATOM 1747 N N . GLN A 1 217 ? -8.898 2.298 -13.551 1.00 72.50 217 GLN A N 1
ATOM 1748 C CA . GLN A 1 217 ? -7.796 2.184 -14.499 1.00 72.50 217 GLN A CA 1
ATOM 1749 C C . GLN A 1 217 ? -8.302 1.766 -15.886 1.00 72.50 217 GLN A C 1
ATOM 1751 O O . GLN A 1 217 ? -7.854 2.335 -16.872 1.00 72.50 217 GLN A O 1
ATOM 1756 N N . SER A 1 218 ? -9.307 0.887 -15.967 1.00 73.19 218 SER A N 1
ATOM 1757 C CA . SER A 1 218 ? -9.929 0.473 -17.235 1.00 73.19 218 SER A CA 1
ATOM 1758 C C . SER A 1 218 ? -10.652 1.587 -17.997 1.00 73.19 218 SER A C 1
ATOM 1760 O O . SER A 1 218 ? -10.911 1.451 -19.187 1.00 73.19 218 SER A O 1
ATOM 1762 N N . LEU A 1 219 ? -10.982 2.701 -17.332 1.00 74.69 219 LEU A N 1
ATOM 1763 C CA . LEU A 1 219 ? -11.577 3.872 -17.984 1.00 74.69 219 LEU A CA 1
ATOM 1764 C C . LEU A 1 219 ? -10.527 4.733 -18.706 1.00 74.69 219 LEU A C 1
ATOM 1766 O O . LEU A 1 219 ? -10.892 5.675 -19.412 1.00 74.69 219 LEU A O 1
ATOM 1770 N N . LEU A 1 220 ? -9.233 4.460 -18.501 1.00 68.31 220 LEU A N 1
ATOM 1771 C CA . LEU A 1 220 ? -8.149 5.111 -19.226 1.00 68.31 220 LEU A CA 1
ATOM 1772 C C . LEU A 1 220 ? -7.899 4.350 -20.543 1.00 68.31 220 LEU A C 1
ATOM 1774 O O . LEU A 1 220 ? -7.710 3.136 -20.498 1.00 68.31 220 LEU A O 1
ATOM 1778 N N . PRO A 1 221 ? -7.829 5.042 -21.699 1.00 50.88 221 PRO A N 1
ATOM 1779 C CA . PRO A 1 221 ? -7.784 4.411 -23.027 1.00 50.88 221 PRO A CA 1
ATOM 1780 C C . PRO A 1 221 ? -6.640 3.414 -23.249 1.00 50.88 221 PRO A C 1
ATOM 1782 O O . PRO A 1 221 ? -6.729 2.568 -24.125 1.00 50.88 221 PRO A O 1
ATOM 1785 N N . THR A 1 222 ? -5.558 3.528 -22.479 1.00 55.53 222 THR A N 1
ATOM 1786 C CA . THR A 1 222 ? -4.310 2.776 -22.666 1.00 55.53 222 THR A CA 1
ATOM 1787 C C . THR A 1 222 ? -4.077 1.700 -21.601 1.00 55.53 222 THR A C 1
ATOM 1789 O O . THR A 1 222 ? -2.962 1.194 -21.475 1.00 55.53 222 THR A O 1
ATOM 1792 N N . ARG A 1 223 ? -5.084 1.361 -20.777 1.00 57.12 223 ARG A N 1
ATOM 1793 C CA . ARG A 1 223 ? -4.931 0.412 -19.660 1.00 57.12 223 ARG A CA 1
ATOM 1794 C C . ARG A 1 223 ? -6.011 -0.663 -19.653 1.00 57.12 223 ARG A C 1
ATOM 1796 O O . ARG A 1 223 ? -7.193 -0.383 -19.507 1.00 57.12 223 ARG A O 1
ATOM 1803 N N . THR A 1 224 ? -5.580 -1.920 -19.724 1.00 59.22 224 THR A N 1
ATOM 1804 C CA . THR A 1 224 ? -6.456 -3.077 -19.508 1.00 59.22 224 THR A CA 1
ATOM 1805 C C . THR A 1 224 ? -6.474 -3.443 -18.021 1.00 59.22 224 THR A C 1
ATOM 18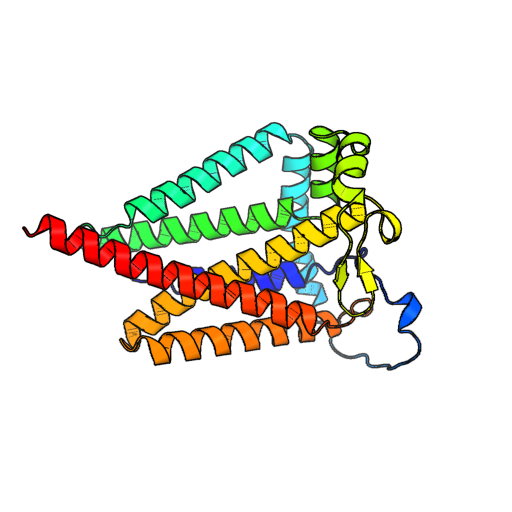07 O O . THR A 1 224 ? -5.396 -3.580 -17.441 1.00 59.22 224 THR A O 1
ATOM 1810 N N . PRO A 1 225 ? -7.653 -3.622 -17.397 1.00 65.12 225 PRO A N 1
ATOM 1811 C CA . PRO A 1 225 ? -7.746 -4.062 -16.010 1.00 65.12 225 PRO A CA 1
ATOM 1812 C C . PRO A 1 225 ? -7.256 -5.505 -15.873 1.00 65.12 225 PRO A C 1
ATOM 1814 O O . PRO A 1 225 ? -7.677 -6.387 -16.628 1.00 65.12 225 PRO A O 1
ATOM 1817 N N . LEU A 1 226 ? -6.399 -5.762 -14.888 1.00 75.75 226 LEU A N 1
ATOM 1818 C CA . LEU A 1 226 ? -5.832 -7.086 -14.641 1.00 75.75 226 LEU A CA 1
ATOM 1819 C C . LEU A 1 226 ? -6.397 -7.661 -13.343 1.00 75.75 226 LEU A C 1
ATOM 1821 O O . LEU A 1 226 ? -6.241 -7.101 -12.259 1.00 75.75 226 LEU A O 1
ATOM 1825 N N . LYS A 1 227 ? -7.017 -8.843 -13.421 1.00 79.88 227 LYS A N 1
ATOM 1826 C CA . LYS A 1 227 ? -7.485 -9.562 -12.220 1.00 79.88 227 LYS A CA 1
ATOM 1827 C C . LYS A 1 227 ? -6.323 -9.892 -11.276 1.00 79.88 227 LYS A C 1
ATOM 1829 O O . LYS A 1 227 ? -6.504 -9.922 -10.061 1.00 79.88 227 LYS A O 1
ATOM 1834 N N . GLU A 1 228 ? -5.131 -10.101 -11.830 1.00 82.00 228 GLU A N 1
ATOM 1835 C CA . GLU A 1 228 ? -3.890 -10.332 -11.101 1.00 82.00 228 GLU A CA 1
ATOM 1836 C C . GLU A 1 228 ? -3.518 -9.130 -10.220 1.00 82.00 228 GLU A C 1
ATOM 1838 O O . GLU A 1 228 ? -3.025 -9.333 -9.112 1.00 82.00 228 GLU A O 1
ATOM 1843 N N . ASP A 1 229 ? -3.827 -7.903 -10.653 1.00 85.19 229 ASP A N 1
ATOM 1844 C CA . ASP A 1 229 ? -3.570 -6.680 -9.882 1.00 85.19 229 ASP A CA 1
ATOM 1845 C C . ASP A 1 229 ? -4.503 -6.605 -8.669 1.00 85.19 229 ASP A C 1
ATOM 1847 O O . ASP A 1 229 ? -4.041 -6.422 -7.542 1.00 85.19 229 ASP A O 1
ATOM 1851 N N . VAL A 1 230 ? -5.793 -6.911 -8.856 1.00 90.69 230 VAL A N 1
ATOM 1852 C CA . VAL A 1 230 ? -6.751 -7.030 -7.741 1.00 90.69 230 VAL A CA 1
ATOM 1853 C C . VAL A 1 230 ? -6.298 -8.089 -6.733 1.00 90.69 230 VAL A C 1
ATOM 1855 O O . VAL A 1 230 ? -6.380 -7.872 -5.520 1.00 90.69 230 VAL A O 1
ATOM 1858 N N . MET A 1 231 ? -5.818 -9.243 -7.208 1.00 91.81 231 MET A N 1
ATOM 1859 C CA . MET A 1 231 ? -5.332 -10.322 -6.342 1.00 91.81 231 MET A CA 1
ATOM 1860 C C . MET A 1 231 ? -4.086 -9.906 -5.558 1.00 91.81 231 MET A C 1
ATOM 1862 O O . MET A 1 231 ? -4.013 -10.165 -4.353 1.00 91.81 231 MET A O 1
ATOM 1866 N N . LEU A 1 232 ? -3.128 -9.250 -6.215 1.00 91.12 232 LEU A N 1
ATOM 1867 C CA . LEU A 1 232 ? -1.900 -8.773 -5.587 1.00 91.12 232 LEU A CA 1
ATOM 1868 C C . LEU A 1 232 ? -2.194 -7.718 -4.512 1.00 91.12 232 LEU A C 1
ATOM 1870 O O . LEU A 1 232 ? -1.696 -7.823 -3.388 1.00 91.12 232 LEU A O 1
ATOM 1874 N N . ASP A 1 233 ? -3.056 -6.753 -4.815 1.00 93.62 233 ASP A N 1
ATOM 1875 C CA . ASP A 1 233 ? -3.429 -5.678 -3.893 1.00 93.62 233 ASP A CA 1
ATOM 1876 C C . ASP A 1 233 ? -4.230 -6.213 -2.704 1.00 93.62 233 ASP A C 1
ATOM 1878 O O . ASP A 1 233 ? -4.001 -5.841 -1.547 1.00 93.62 233 ASP A O 1
ATOM 1882 N N . THR A 1 234 ? -5.100 -7.192 -2.955 1.00 95.94 234 THR A N 1
ATOM 1883 C CA . THR A 1 234 ? -5.809 -7.919 -1.897 1.00 95.94 234 THR A CA 1
ATOM 1884 C C . THR A 1 234 ? -4.838 -8.677 -0.990 1.00 95.94 234 THR A C 1
ATOM 1886 O O . THR A 1 234 ? -4.969 -8.616 0.238 1.00 95.94 234 THR A O 1
ATOM 1889 N N . ALA A 1 235 ? -3.830 -9.349 -1.557 1.00 96.00 235 ALA A N 1
ATOM 1890 C CA . ALA A 1 235 ? -2.784 -10.018 -0.786 1.00 96.00 235 ALA A CA 1
ATOM 1891 C C . ALA A 1 235 ? -1.993 -9.020 0.077 1.00 96.00 235 ALA A C 1
ATOM 1893 O O . ALA A 1 235 ? -1.723 -9.302 1.249 1.00 96.00 235 ALA A O 1
ATOM 1894 N N . GLY A 1 236 ? -1.712 -7.826 -0.456 1.00 93.75 236 GLY A N 1
ATOM 1895 C CA . GLY A 1 236 ? -1.164 -6.698 0.296 1.00 93.75 236 GLY A CA 1
ATOM 1896 C C . GLY A 1 236 ? -2.024 -6.363 1.511 1.00 93.75 236 GLY A C 1
ATOM 1897 O O . GLY A 1 236 ? -1.538 -6.386 2.642 1.00 93.75 236 GLY A O 1
ATOM 1898 N N . GLY A 1 237 ? -3.327 -6.148 1.318 1.00 95.88 237 GLY A N 1
ATOM 1899 C CA . GLY A 1 237 ? -4.258 -5.871 2.415 1.00 95.88 237 GLY A CA 1
ATOM 1900 C C . GLY A 1 237 ? -4.301 -6.960 3.489 1.00 95.88 237 GLY A C 1
ATOM 1901 O O . GLY A 1 237 ? -4.273 -6.643 4.681 1.00 95.88 237 GLY A O 1
ATOM 1902 N N . ILE A 1 238 ? -4.304 -8.239 3.099 1.00 96.75 238 ILE A N 1
ATOM 1903 C CA . ILE A 1 238 ? -4.254 -9.380 4.031 1.00 96.75 238 ILE A CA 1
ATOM 1904 C C . ILE A 1 238 ? -2.949 -9.374 4.839 1.00 96.75 238 ILE A C 1
ATOM 1906 O O . ILE A 1 238 ? -2.966 -9.585 6.060 1.00 96.75 238 ILE A O 1
ATOM 1910 N N . PHE A 1 239 ? -1.818 -9.092 4.191 1.00 94.50 239 PHE A N 1
ATOM 1911 C CA . PHE A 1 239 ? -0.534 -8.937 4.871 1.00 94.50 239 PHE A CA 1
ATOM 1912 C C . PHE A 1 239 ? -0.590 -7.800 5.907 1.00 94.50 239 PHE A C 1
ATOM 1914 O O . PHE A 1 239 ? -0.205 -7.989 7.065 1.00 94.50 239 PHE A O 1
ATOM 1921 N N . GLY A 1 240 ? -1.184 -6.662 5.545 1.00 91.12 240 GLY A N 1
ATOM 1922 C CA . GLY A 1 240 ? -1.439 -5.537 6.445 1.00 91.12 240 GLY A CA 1
ATOM 1923 C C . GLY A 1 240 ? -2.258 -5.899 7.685 1.00 91.12 240 GLY A C 1
ATOM 1924 O O . GLY A 1 240 ? -1.870 -5.586 8.816 1.00 91.12 240 GLY A O 1
ATOM 1925 N N . VAL A 1 241 ? -3.373 -6.611 7.494 1.00 93.38 241 VAL A N 1
ATOM 1926 C CA . VAL A 1 241 ? -4.218 -7.128 8.588 1.00 93.38 241 VAL A CA 1
ATOM 1927 C C . VAL A 1 241 ? -3.405 -8.027 9.520 1.00 93.38 241 VAL A C 1
ATOM 1929 O O . VAL A 1 241 ? -3.456 -7.875 10.744 1.00 93.38 241 VAL A O 1
ATOM 1932 N N . SER A 1 242 ? -2.608 -8.929 8.948 1.00 90.62 242 SER A N 1
ATOM 1933 C CA . SER A 1 242 ? -1.769 -9.866 9.699 1.00 90.62 242 SER A CA 1
ATOM 1934 C C . SER A 1 242 ? -0.747 -9.132 10.573 1.00 90.62 242 SER A C 1
ATOM 1936 O O . SER A 1 242 ? -0.611 -9.431 11.763 1.00 90.62 242 SER A O 1
ATOM 1938 N N . MET A 1 243 ? -0.097 -8.099 10.029 1.00 86.31 243 MET A N 1
ATOM 1939 C CA . MET A 1 243 ? 0.821 -7.235 10.778 1.00 86.31 243 MET A CA 1
ATOM 1940 C C . MET A 1 243 ? 0.114 -6.467 11.905 1.00 86.31 243 MET A C 1
ATOM 1942 O O . MET A 1 243 ? 0.657 -6.328 13.006 1.00 86.31 243 MET A O 1
ATOM 1946 N N . ALA A 1 244 ? -1.117 -6.004 11.683 1.00 85.44 244 ALA A N 1
ATOM 1947 C CA . ALA A 1 244 ? -1.896 -5.314 12.708 1.00 85.44 244 ALA A CA 1
ATOM 1948 C C . ALA A 1 244 ? -2.280 -6.238 13.872 1.00 85.44 244 ALA A C 1
ATOM 1950 O O . ALA A 1 244 ? -2.184 -5.840 15.041 1.00 85.44 244 ALA A O 1
ATOM 1951 N N . ILE A 1 245 ? -2.657 -7.482 13.569 1.00 86.94 245 ILE A N 1
ATOM 1952 C CA . ILE A 1 245 ? -2.921 -8.517 14.573 1.00 86.94 245 ILE A CA 1
ATOM 1953 C C . ILE A 1 245 ? -1.647 -8.809 15.363 1.00 86.94 245 ILE A C 1
ATOM 1955 O O . ILE A 1 245 ? -1.675 -8.718 16.592 1.00 86.94 245 ILE A O 1
ATOM 1959 N N . LEU A 1 246 ? -0.528 -9.073 14.683 1.00 83.50 246 LEU A N 1
ATOM 1960 C CA . LEU A 1 246 ? 0.763 -9.340 15.320 1.00 83.50 246 LEU A CA 1
ATOM 1961 C C . LEU A 1 246 ? 1.144 -8.217 16.294 1.00 83.50 246 LEU A C 1
ATOM 1963 O O . LEU A 1 246 ? 1.445 -8.467 17.463 1.00 83.50 246 LEU A O 1
ATOM 1967 N N . LYS A 1 247 ? 1.020 -6.961 15.854 1.00 81.81 247 LYS A N 1
ATOM 1968 C CA . LYS A 1 247 ? 1.259 -5.780 16.688 1.00 81.81 247 LYS A CA 1
ATOM 1969 C C . LYS A 1 247 ? 0.346 -5.737 17.914 1.00 81.81 247 LYS A C 1
ATOM 1971 O O . LYS A 1 247 ? 0.798 -5.369 19.002 1.00 81.81 247 LYS A O 1
ATOM 1976 N N . SER A 1 248 ? -0.940 -6.058 17.758 1.00 78.19 248 SER A N 1
ATOM 1977 C CA . SER A 1 248 ? -1.890 -6.062 18.877 1.00 78.19 248 SER A CA 1
ATOM 1978 C C . SER A 1 248 ? -1.518 -7.114 19.928 1.00 78.19 248 SER A C 1
ATOM 1980 O O . SER A 1 248 ? -1.426 -6.780 21.110 1.00 78.19 248 SER A O 1
ATOM 1982 N N . THR A 1 249 ? -1.161 -8.322 19.490 1.00 77.38 249 THR A N 1
ATOM 1983 C CA . THR A 1 249 ? -0.726 -9.433 20.345 1.00 77.38 249 THR A CA 1
ATOM 1984 C C . THR A 1 249 ? 0.560 -9.100 21.104 1.00 77.38 249 THR A C 1
ATOM 1986 O O . THR A 1 249 ? 0.622 -9.265 22.323 1.00 77.38 249 THR A O 1
ATOM 1989 N N . ILE A 1 250 ? 1.572 -8.556 20.415 1.00 74.38 250 ILE A N 1
ATOM 1990 C CA . ILE A 1 250 ? 2.843 -8.143 21.033 1.00 74.38 250 ILE A CA 1
ATOM 1991 C C . ILE A 1 250 ? 2.604 -7.053 22.088 1.00 74.38 250 ILE A C 1
ATOM 1993 O O . ILE A 1 250 ? 3.130 -7.119 23.202 1.00 74.38 250 ILE A O 1
ATOM 1997 N N . SER A 1 251 ? 1.771 -6.056 21.776 1.00 73.62 251 SER A N 1
ATOM 1998 C CA . SER A 1 251 ? 1.452 -4.974 22.713 1.00 73.62 251 SER A CA 1
ATOM 1999 C C . SER A 1 251 ? 0.745 -5.480 23.975 1.00 73.62 251 SER A C 1
ATOM 2001 O O . SER A 1 251 ? 1.008 -4.966 25.066 1.00 73.62 251 SER A O 1
ATOM 2003 N N . GLU A 1 252 ? -0.162 -6.450 23.846 1.00 73.69 252 GLU A N 1
ATOM 2004 C CA . GLU A 1 252 ? -0.839 -7.084 24.983 1.00 73.69 252 GLU A CA 1
ATOM 2005 C C . GLU A 1 252 ? 0.151 -7.876 25.848 1.00 73.69 252 GLU A C 1
ATOM 2007 O O . GLU A 1 252 ? 0.137 -7.743 27.076 1.00 73.69 252 GLU A O 1
ATOM 2012 N N . TRP A 1 253 ? 1.063 -8.625 25.221 1.00 70.38 253 TRP A N 1
ATOM 2013 C CA . TRP A 1 253 ? 2.106 -9.393 25.904 1.00 70.38 253 TRP A CA 1
ATOM 2014 C C . TRP A 1 253 ? 3.014 -8.503 26.769 1.00 70.38 253 TRP A C 1
ATOM 2016 O O . TRP A 1 253 ? 3.140 -8.722 27.978 1.00 70.38 253 TRP A O 1
ATOM 2026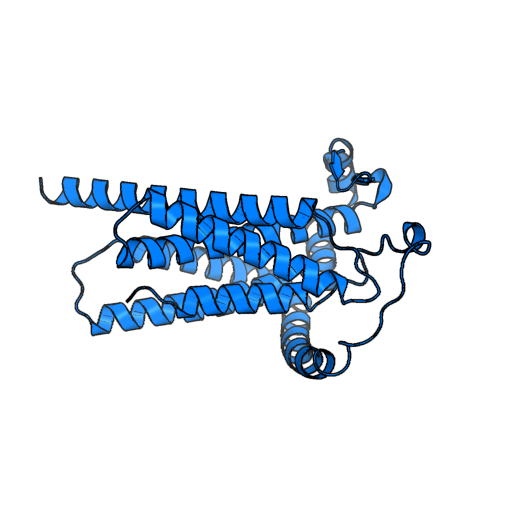 N N . PHE A 1 254 ? 3.552 -7.417 26.203 1.00 70.12 254 PHE A N 1
ATOM 2027 C CA . PHE A 1 254 ? 4.380 -6.456 26.947 1.00 70.12 254 PHE A CA 1
ATOM 2028 C C . PHE A 1 254 ? 3.610 -5.680 28.027 1.00 70.12 254 PHE A C 1
ATOM 2030 O O . PHE A 1 254 ? 4.215 -5.169 28.972 1.00 70.12 254 PHE A O 1
ATOM 2037 N N . SER A 1 255 ? 2.289 -5.527 27.894 1.00 71.00 255 SER A N 1
ATOM 2038 C CA . SER A 1 255 ? 1.470 -4.896 28.935 1.00 71.00 255 SER A CA 1
ATOM 2039 C C . SER A 1 255 ? 1.230 -5.823 30.125 1.00 71.00 255 SER A C 1
ATOM 2041 O O . SER A 1 255 ? 1.102 -5.316 31.238 1.00 71.00 255 SER A O 1
ATOM 2043 N N . LYS A 1 256 ? 1.129 -7.140 29.908 1.00 69.50 256 LYS A N 1
ATOM 2044 C CA . LYS A 1 256 ? 0.968 -8.124 30.988 1.00 69.50 256 LYS A CA 1
ATOM 2045 C C . LYS A 1 256 ? 2.261 -8.275 31.790 1.00 69.50 256 LYS A C 1
ATOM 2047 O O . LYS A 1 256 ? 2.212 -8.217 33.010 1.00 69.50 256 LYS A O 1
ATOM 2052 N N . ARG A 1 257 ? 3.415 -8.340 31.114 1.00 68.38 257 ARG A N 1
ATOM 2053 C CA . ARG A 1 257 ? 4.742 -8.457 31.755 1.00 68.38 257 ARG A CA 1
ATOM 2054 C C . ARG A 1 257 ? 5.158 -7.257 32.611 1.00 68.38 257 ARG A C 1
ATOM 2056 O O . ARG A 1 257 ? 5.994 -7.418 33.476 1.00 68.38 257 ARG A O 1
ATOM 2063 N N . ARG A 1 258 ? 4.607 -6.065 32.354 1.00 62.22 258 ARG A N 1
ATOM 2064 C CA . ARG A 1 258 ? 4.855 -4.850 33.159 1.00 62.22 258 ARG A CA 1
ATOM 2065 C C . ARG A 1 258 ? 3.971 -4.735 34.407 1.00 62.22 258 ARG A C 1
ATOM 2067 O O . ARG A 1 258 ? 4.126 -3.776 35.153 1.00 62.22 258 ARG A O 1
ATOM 2074 N N . LYS A 1 259 ? 2.982 -5.622 34.562 1.00 55.56 259 LYS A N 1
ATOM 2075 C CA . LYS A 1 259 ? 2.075 -5.670 35.722 1.00 55.56 259 LYS A CA 1
ATOM 2076 C C . LYS A 1 259 ? 2.426 -6.790 36.710 1.00 55.56 259 LYS A C 1
ATOM 2078 O O . LYS A 1 259 ? 1.789 -6.855 37.754 1.00 55.56 259 LYS A O 1
ATOM 2083 N N . LEU A 1 260 ? 3.365 -7.657 36.333 1.00 49.94 260 LEU A N 1
ATOM 2084 C CA . LEU A 1 260 ? 4.016 -8.657 37.179 1.00 49.94 260 LEU A CA 1
ATOM 2085 C C . LEU A 1 260 ? 5.316 -8.047 37.703 1.00 49.94 260 LEU A C 1
ATOM 2087 O O . LEU A 1 260 ? 5.653 -8.338 38.865 1.00 49.94 260 LEU A O 1
#

Secondary structure (DSSP, 8-state):
---HHHHHHHHHHHHHHHHS--TT---GGGTTTS-----S-TTHHHHHHHHHHHHHHHHHHHHT-HHHHHHHHHHHHHHHHHHHHHTS-----HHHHHHHHHHHHHHHHHHHHHHHHHTSHHHHHHHHHHHS-HHHHHHHHTT--EEETTEEESHHHHHHHHHHHHHHHHHHHHHHHHHHHHHHHHHHHHHH--HHHHHHHHHHHHHHHHHHHHHHHHTSTT----HHHHHHHHHHHHHHHHHHHHHHHHHHHHHHHT--

Sequence (260 aa):
MFNIFAVLVIVLTIFIASSMGSEQQDISPILEEISDRNSLTNTLSSLKNIVQGIIEHGVTFITGNPLLGFLVFSCLGLCVFLVFYRLAPKKEQGSKKTIKSFLLTMFLFFFLLFFLIAVRSETSSELIRAFVSFDKLRTLLLYIEFSYAGITISVHTLGVENFLQFVIRKCAHFFLFSLLGFFLYLIIYKYCRQRILSIVLTVLFVTGYAALDEFRQSLLPTRTPLKEDVMLDTAGGIFGVSMAILKSTISEWFSKRRKL

Mean predicted aligned error: 12.19 Å

Solvent-accessible surface area (backbone atoms only — not comparable to full-atom values): 14435 Å² total; per-residue (Å²): 109,78,58,65,64,43,45,52,45,44,53,50,49,51,53,52,56,58,68,62,68,64,92,81,66,65,61,51,97,77,50,84,88,69,86,89,85,90,89,76,68,76,73,56,50,65,60,49,53,60,56,48,56,60,46,52,60,53,40,58,59,32,72,74,35,58,68,58,46,51,51,52,49,53,54,48,52,50,48,50,51,50,53,60,60,66,63,54,87,66,100,65,60,71,68,66,45,39,51,54,44,50,53,52,36,54,49,49,46,53,51,52,55,49,49,55,47,51,66,31,72,68,52,38,54,53,52,45,62,75,77,44,65,64,72,66,51,44,70,65,42,68,80,50,72,49,76,54,93,90,39,72,51,24,41,88,72,54,34,63,67,53,40,50,50,51,52,53,49,54,51,48,48,22,51,52,30,12,52,40,18,22,51,44,25,59,50,42,29,69,74,70,70,37,68,67,63,20,50,51,55,31,50,52,49,40,37,51,51,30,47,52,46,34,54,55,39,43,74,39,96,63,39,82,60,50,71,62,54,30,52,46,28,29,49,17,13,52,51,15,35,51,52,41,50,52,52,52,53,53,54,52,53,60,55,53,65,74,75,109

Radius of gyration: 20.4 Å; Cα contacts (8 Å, |Δi|>4): 220; chains: 1; bounding box: 43×36×68 Å

Foldseek 3Di:
DQDPLLLVLLLVLLVL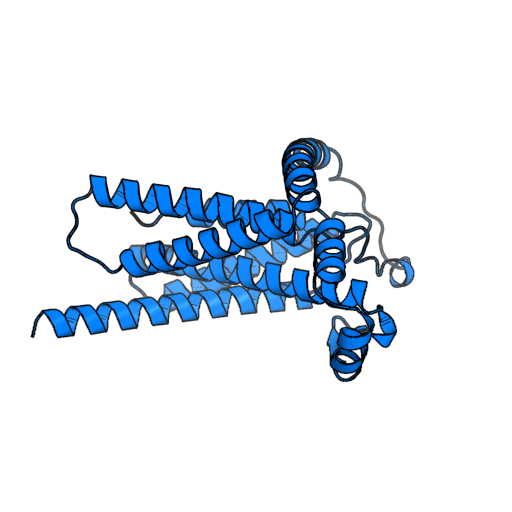LLLPDDPLVFPVVVVVPDDDDDDDPPVSVVVNVVLVVVLVVVLVVCLVPVPVLVVCLVVLVVVLVVLVVVVLDDPDDDPVNVVSNVVNSVSSSVNSSSLSSCLDLVNVLSSCVVPDDLVVVLVVQQVDWDDFLNDIQGCVVRNSSSSVSVVSVLVSLLQSLLSSLQSQLVVQCVVVVDNVVSNVVSLVVQLVSQVVSLVVSCNDPRDHRGPRSSVSSSVSSNNSNVVNVVVVVVSVVVVVVVVD

Organism: NCBI:txid885475

InterPro domains:
  IPR006976 VanZ-LLP1 [PF04892] (103-246)

pLDDT: mean 71.38, std 15.07, range [37.66, 97.38]